Protein AF-A0A8W8HTY7-F1 (afdb_monomer_lite)

Foldseek 3Di:
DDPPVVVVVVLVCLLVQLQDLPQVSNLVSLVVVQVVLVVLLVPLVVNQVCCLVPLLVVQLSLVVLLLDPSNLVNLLSSLLSLLVSLCCLVLCVHVHDNDPPPPPPDRNLVVVLVSQLVSCCVVQVLDDSLVSNLLSLLSNLCSVPSVSSSVSSVVVSVVSPDSDDPPPPVPCSVVSSVVSVVSNVVVVVVQVVDPPSDDPVRPPPPPDD

Structure (mmCIF, N/CA/C/O backbone):
data_AF-A0A8W8HTY7-F1
#
_entry.id   AF-A0A8W8HTY7-F1
#
loop_
_atom_site.group_PDB
_atom_site.id
_atom_site.type_symbol
_atom_site.label_atom_id
_atom_site.label_alt_id
_atom_site.label_comp_id
_atom_site.label_asym_id
_atom_site.label_entity_id
_atom_site.label_seq_id
_atom_site.pdbx_PDB_ins_code
_atom_site.Cartn_x
_atom_site.Cartn_y
_atom_site.Cartn_z
_atom_site.occupancy
_atom_site.B_iso_or_equiv
_atom_site.auth_seq_id
_atom_site.auth_comp_id
_atom_site.auth_asym_id
_atom_site.auth_atom_id
_atom_site.pdbx_PDB_model_num
ATOM 1 N N . ASN A 1 1 ? 15.910 -8.491 -21.266 1.00 64.38 1 ASN A N 1
ATOM 2 C CA . ASN A 1 1 ? 16.036 -7.175 -20.606 1.00 64.38 1 ASN A CA 1
ATOM 3 C C . ASN A 1 1 ? 15.273 -6.126 -21.385 1.00 64.38 1 ASN A C 1
ATOM 5 O O . ASN A 1 1 ? 15.676 -5.792 -22.492 1.00 64.38 1 ASN A O 1
ATOM 9 N N . ILE A 1 2 ? 14.149 -5.670 -20.829 1.00 78.69 2 ILE A N 1
ATOM 10 C CA . ILE A 1 2 ? 13.386 -4.523 -21.337 1.00 78.69 2 ILE A CA 1
ATOM 11 C C . ILE A 1 2 ? 14.124 -3.250 -20.876 1.00 78.69 2 ILE A C 1
ATOM 13 O O . ILE A 1 2 ? 14.508 -3.190 -19.708 1.00 78.69 2 ILE A O 1
ATOM 17 N N . PRO A 1 3 ? 14.369 -2.253 -21.745 1.00 89.50 3 PRO A N 1
ATOM 18 C CA . PRO A 1 3 ? 14.940 -0.969 -21.336 1.00 89.50 3 PRO A CA 1
ATOM 19 C C . PRO A 1 3 ? 14.097 -0.273 -20.247 1.00 89.50 3 PRO A C 1
ATOM 21 O O . PRO A 1 3 ? 12.870 -0.340 -20.332 1.00 89.50 3 PRO A O 1
ATOM 24 N N . PRO A 1 4 ? 14.699 0.448 -19.277 1.00 88.94 4 PRO A N 1
ATOM 25 C CA . PRO A 1 4 ? 13.965 1.061 -18.160 1.00 88.94 4 PRO A CA 1
ATOM 26 C C . PRO A 1 4 ? 12.780 1.944 -18.582 1.00 88.94 4 PRO A C 1
ATOM 28 O O . PRO A 1 4 ? 11.684 1.807 -18.048 1.00 88.94 4 PRO A O 1
ATOM 31 N N . GLU A 1 5 ? 12.961 2.775 -19.611 1.00 90.25 5 GLU A N 1
ATOM 32 C CA . GLU A 1 5 ? 11.897 3.631 -20.163 1.00 90.25 5 GLU A CA 1
ATOM 33 C C . GLU A 1 5 ? 10.713 2.823 -20.718 1.00 90.25 5 GLU A C 1
ATOM 35 O O . GLU A 1 5 ? 9.551 3.183 -20.546 1.00 90.25 5 GLU A O 1
ATOM 40 N N . GLN A 1 6 ? 10.993 1.685 -21.360 1.00 91.94 6 GLN A N 1
ATOM 41 C CA . GLN A 1 6 ? 9.945 0.806 -21.881 1.00 91.94 6 GLN A CA 1
ATOM 42 C C . GLN A 1 6 ? 9.230 0.070 -20.749 1.00 91.94 6 GLN A C 1
ATOM 44 O O . GLN A 1 6 ? 8.017 -0.112 -20.812 1.00 91.94 6 GLN A O 1
ATOM 49 N N . PHE A 1 7 ? 9.955 -0.318 -19.697 1.00 93.00 7 PHE A N 1
ATOM 50 C CA . PHE A 1 7 ? 9.344 -0.917 -18.516 1.00 93.00 7 PHE A CA 1
ATOM 51 C C . PHE A 1 7 ? 8.413 0.071 -17.808 1.00 93.00 7 PHE A C 1
ATOM 53 O O . PHE A 1 7 ? 7.299 -0.300 -17.443 1.00 93.00 7 PHE A O 1
ATOM 60 N N . LYS A 1 8 ? 8.819 1.343 -17.693 1.00 93.75 8 LYS A N 1
ATOM 61 C CA . LYS A 1 8 ? 7.949 2.395 -17.164 1.00 93.75 8 LYS A CA 1
ATOM 62 C C . LYS A 1 8 ? 6.647 2.507 -17.962 1.00 93.75 8 LYS A C 1
ATOM 64 O O . LYS A 1 8 ? 5.587 2.524 -17.353 1.00 93.75 8 LYS A O 1
ATOM 69 N N . LEU A 1 9 ? 6.703 2.504 -19.296 1.00 95.44 9 LEU A N 1
ATOM 70 C CA . LEU A 1 9 ? 5.492 2.535 -20.130 1.00 95.44 9 LEU A CA 1
ATOM 71 C C . LEU A 1 9 ? 4.579 1.323 -19.895 1.00 95.44 9 LEU A C 1
ATOM 73 O O . LEU A 1 9 ? 3.358 1.470 -19.874 1.00 95.44 9 LEU A O 1
ATOM 77 N N . VAL A 1 10 ? 5.155 0.131 -19.698 1.00 96.06 10 VAL A N 1
ATOM 78 C CA . VAL A 1 10 ? 4.380 -1.063 -19.329 1.00 96.06 10 VAL A CA 1
ATOM 79 C C . VAL A 1 10 ? 3.680 -0.841 -17.990 1.00 96.06 10 VAL A C 1
ATOM 81 O O . VAL A 1 10 ? 2.468 -1.033 -17.911 1.00 96.06 10 VAL A O 1
ATOM 84 N N . LEU A 1 11 ? 4.398 -0.387 -16.961 1.00 97.00 11 LEU A N 1
ATOM 85 C CA . LEU A 1 11 ? 3.810 -0.143 -15.644 1.00 97.00 11 LEU A CA 1
ATOM 86 C C . LEU A 1 11 ? 2.730 0.951 -15.689 1.00 97.00 11 LEU A C 1
ATOM 88 O O . LEU A 1 11 ? 1.643 0.750 -15.153 1.00 97.00 11 LEU A O 1
ATOM 92 N N . ASP A 1 12 ? 2.980 2.053 -16.398 1.00 97.69 12 ASP A N 1
ATOM 93 C CA . ASP A 1 12 ? 2.016 3.139 -16.596 1.00 97.69 12 ASP A CA 1
ATOM 94 C C . ASP A 1 12 ? 0.736 2.622 -17.289 1.00 97.69 12 ASP A C 1
ATOM 96 O O . ASP A 1 12 ? -0.374 3.019 -16.928 1.00 97.69 12 ASP A O 1
ATOM 100 N N . SER A 1 13 ? 0.855 1.680 -18.237 1.00 98.06 13 SER A N 1
ATOM 101 C CA . SER A 1 13 ? -0.308 1.046 -18.878 1.00 98.06 13 SER A CA 1
ATOM 102 C C . SER A 1 13 ? -1.113 0.157 -17.921 1.00 98.06 13 SER A C 1
ATOM 104 O O . SER A 1 13 ? -2.343 0.149 -17.981 1.00 98.06 13 SER A O 1
ATOM 106 N N . VAL A 1 14 ? -0.441 -0.540 -16.998 1.00 98.31 14 VAL A N 1
ATOM 107 C CA . VAL A 1 14 ? -1.085 -1.350 -15.950 1.00 98.31 14 VAL A CA 1
ATOM 108 C C . VAL A 1 14 ? -1.823 -0.447 -14.963 1.00 98.31 14 VAL A C 1
ATOM 110 O O . VAL A 1 14 ? -2.980 -0.714 -14.640 1.00 98.31 14 VAL A O 1
ATOM 113 N N . ILE A 1 15 ? -1.196 0.662 -14.557 1.00 98.19 15 ILE A N 1
ATOM 114 C CA . ILE A 1 15 ? -1.806 1.694 -13.708 1.00 98.19 15 ILE A CA 1
ATOM 115 C C . ILE A 1 15 ? -3.047 2.287 -14.361 1.00 98.19 15 ILE A C 1
ATOM 117 O O . ILE A 1 15 ? -4.090 2.429 -13.721 1.00 98.19 15 ILE A O 1
ATOM 121 N N . TRP A 1 16 ? -2.956 2.617 -15.646 1.00 97.88 16 TRP A N 1
ATOM 122 C CA . TRP A 1 16 ? -4.102 3.100 -16.398 1.00 97.88 16 TRP A CA 1
ATOM 123 C C . TRP A 1 16 ? -5.233 2.063 -16.436 1.00 97.88 16 TRP A C 1
ATOM 125 O O . TRP A 1 16 ? -6.391 2.415 -16.208 1.00 97.88 16 TRP A O 1
ATOM 135 N N . ALA A 1 17 ? -4.903 0.787 -16.664 1.00 98.06 17 ALA A N 1
ATOM 136 C CA . ALA A 1 17 ? -5.885 -0.288 -16.732 1.00 98.06 17 ALA A CA 1
ATOM 137 C C . ALA A 1 17 ? -6.634 -0.467 -15.406 1.00 98.06 17 ALA A C 1
ATOM 139 O O . ALA A 1 17 ? -7.862 -0.447 -15.413 1.00 98.06 17 ALA A O 1
ATOM 140 N N . PHE A 1 18 ? -5.942 -0.562 -14.264 1.00 97.38 18 PHE A N 1
ATOM 141 C CA . PHE A 1 18 ? -6.626 -0.755 -12.979 1.00 97.38 18 PHE A CA 1
ATOM 142 C C . PHE A 1 18 ? -7.421 0.469 -12.496 1.00 97.38 18 PHE A C 1
ATOM 144 O O . PHE A 1 18 ? -8.288 0.341 -11.636 1.00 97.38 18 PHE A O 1
ATOM 151 N N . LYS A 1 19 ? -7.153 1.657 -13.054 1.00 96.69 19 LYS A N 1
ATOM 152 C CA . LYS A 1 19 ? -7.936 2.883 -12.819 1.00 96.69 19 LYS A CA 1
ATOM 153 C C . LYS A 1 19 ? -9.155 3.005 -13.730 1.00 96.69 19 LYS A C 1
ATOM 155 O O . LYS A 1 19 ? -9.946 3.935 -13.583 1.00 96.69 19 LYS A O 1
ATOM 160 N N . HIS A 1 20 ? -9.315 2.095 -14.683 1.00 96.31 20 HIS A N 1
ATOM 161 C CA . HIS A 1 20 ? -10.371 2.167 -15.675 1.00 96.31 20 HIS A CA 1
ATOM 162 C C . HIS A 1 20 ? -11.769 2.030 -15.037 1.00 96.31 20 HIS A C 1
ATOM 164 O O . HIS A 1 20 ? -11.951 1.355 -14.029 1.00 96.31 20 HIS A O 1
ATOM 170 N N . THR A 1 21 ? -12.784 2.665 -15.629 1.00 91.25 21 THR A N 1
ATOM 171 C CA . THR A 1 21 ? -14.179 2.610 -15.141 1.00 91.25 21 THR A CA 1
ATOM 172 C C . THR A 1 21 ? -14.890 1.310 -15.525 1.00 91.25 21 THR A C 1
ATOM 174 O O . THR A 1 21 ? -15.733 0.800 -14.792 1.00 91.25 21 THR A O 1
ATOM 177 N N . MET A 1 22 ? -14.550 0.743 -16.687 1.00 93.19 22 MET A N 1
ATOM 178 C CA . MET A 1 22 ? -14.942 -0.620 -17.061 1.00 93.19 22 MET A CA 1
ATOM 179 C C . MET A 1 22 ? -14.287 -1.653 -16.138 1.00 93.19 22 MET A C 1
ATOM 181 O O . MET A 1 22 ? -13.074 -1.861 -16.182 1.00 93.19 22 MET A O 1
ATOM 185 N N . ARG A 1 23 ? -15.124 -2.342 -15.360 1.00 92.50 23 ARG A N 1
ATOM 186 C CA . ARG A 1 23 ? -14.716 -3.324 -14.351 1.00 92.50 23 ARG A CA 1
ATOM 187 C C . ARG A 1 23 ? -13.768 -4.403 -14.874 1.00 92.50 23 ARG A C 1
ATOM 189 O O . ARG A 1 23 ? -12.759 -4.672 -14.249 1.00 92.50 23 ARG A O 1
ATOM 196 N N . ASN A 1 24 ? -14.070 -5.009 -16.017 1.00 94.31 24 ASN A N 1
ATOM 197 C CA . ASN A 1 24 ? -13.241 -6.074 -16.590 1.00 94.31 24 ASN A CA 1
ATOM 198 C C . ASN A 1 24 ? -11.813 -5.606 -16.916 1.00 94.31 24 ASN A C 1
ATOM 200 O O . ASN A 1 24 ? -10.866 -6.365 -16.729 1.00 94.31 24 ASN A O 1
ATOM 204 N N . VAL A 1 25 ? -11.657 -4.365 -17.388 1.00 96.88 25 VAL A N 1
ATOM 205 C CA . VAL A 1 25 ? -10.340 -3.766 -17.645 1.00 96.88 25 VAL A CA 1
ATOM 206 C C . VAL A 1 25 ? -9.617 -3.503 -16.328 1.00 96.88 25 VAL A C 1
ATOM 208 O O . VAL A 1 25 ? -8.441 -3.840 -16.213 1.00 96.88 25 VAL A O 1
ATOM 211 N N . ALA A 1 26 ? -10.333 -2.976 -15.331 1.00 96.81 26 ALA A N 1
ATOM 212 C CA . ALA A 1 26 ? -9.774 -2.726 -14.010 1.00 96.81 26 ALA A CA 1
ATOM 213 C C . ALA A 1 26 ? -9.294 -4.006 -13.313 1.00 96.81 26 ALA A C 1
ATOM 215 O O . ALA A 1 26 ? -8.142 -4.071 -12.889 1.00 96.81 26 ALA A O 1
ATOM 216 N N . ASP A 1 27 ? -10.143 -5.035 -13.272 1.00 95.38 27 ASP A N 1
ATOM 217 C CA . ASP A 1 27 ? -9.838 -6.337 -12.671 1.00 95.38 27 ASP A CA 1
ATOM 218 C C . ASP A 1 27 ? -8.615 -6.970 -13.362 1.00 95.38 27 ASP A C 1
ATOM 220 O O . ASP A 1 27 ? -7.657 -7.359 -12.698 1.00 95.38 27 ASP A O 1
ATOM 224 N N . THR A 1 28 ? -8.571 -6.942 -14.701 1.00 97.62 28 THR A N 1
ATOM 225 C CA . THR A 1 28 ? -7.409 -7.430 -15.469 1.00 97.62 28 THR A CA 1
ATOM 226 C C . THR A 1 28 ? -6.134 -6.647 -15.135 1.00 97.62 28 THR A C 1
ATOM 228 O O . THR A 1 28 ? -5.063 -7.234 -15.004 1.00 97.62 28 THR A O 1
ATOM 231 N N . GLY A 1 29 ? -6.221 -5.320 -14.984 1.00 98.19 29 GLY A N 1
ATOM 232 C CA . GLY A 1 29 ? -5.081 -4.488 -14.592 1.00 98.19 29 GLY A CA 1
ATOM 233 C C . GLY A 1 29 ? -4.536 -4.846 -13.206 1.00 98.19 29 GLY A C 1
ATOM 234 O O . GLY A 1 29 ? -3.320 -4.903 -13.023 1.00 98.19 29 GLY A O 1
ATOM 235 N N . LEU A 1 30 ? -5.420 -5.133 -12.246 1.00 98.12 30 LEU A N 1
ATOM 236 C CA . LEU A 1 30 ? -5.044 -5.552 -10.891 1.00 98.12 30 LEU A CA 1
ATOM 237 C C . LEU A 1 30 ? -4.408 -6.947 -10.893 1.00 98.12 30 LEU A C 1
ATOM 239 O O . LEU A 1 30 ? -3.367 -7.134 -10.266 1.00 98.12 30 LEU A O 1
ATOM 243 N N . ASP A 1 31 ? -4.954 -7.893 -11.658 1.00 98.12 31 ASP A N 1
ATOM 244 C CA . ASP A 1 31 ? -4.380 -9.237 -11.804 1.00 98.12 31 ASP A CA 1
ATOM 245 C C . ASP A 1 31 ? -2.978 -9.197 -12.435 1.00 98.12 31 ASP A C 1
ATOM 247 O O . ASP A 1 31 ? -2.056 -9.888 -11.983 1.00 98.12 31 ASP A O 1
ATOM 251 N N . ILE A 1 32 ? -2.783 -8.348 -13.453 1.00 98.44 32 ILE A N 1
ATOM 252 C CA . ILE A 1 32 ? -1.468 -8.128 -14.069 1.00 98.44 32 ILE A CA 1
ATOM 253 C C . ILE A 1 32 ? -0.500 -7.516 -13.055 1.00 98.44 32 ILE A C 1
ATOM 255 O O . ILE A 1 32 ? 0.635 -7.983 -12.956 1.00 98.44 32 ILE A O 1
ATOM 259 N N . LEU A 1 33 ? -0.927 -6.504 -12.289 1.00 98.56 33 LEU A N 1
ATOM 260 C CA . LEU A 1 33 ? -0.090 -5.898 -11.252 1.00 98.56 33 LEU A CA 1
ATOM 261 C C . LEU A 1 33 ? 0.329 -6.935 -10.206 1.00 98.56 33 LEU A C 1
ATOM 263 O O . LEU A 1 33 ? 1.507 -7.018 -9.865 1.00 98.56 33 LEU A O 1
ATOM 267 N N . TYR A 1 34 ? -0.612 -7.743 -9.718 1.00 98.50 34 TYR A N 1
ATOM 268 C CA . TYR A 1 34 ? -0.325 -8.762 -8.715 1.00 98.50 34 TYR A CA 1
ATOM 269 C C . TYR A 1 34 ? 0.685 -9.792 -9.234 1.00 98.50 34 TYR A C 1
ATOM 271 O O . TYR A 1 34 ? 1.703 -10.054 -8.591 1.00 98.50 34 TYR A O 1
ATOM 279 N N . THR A 1 35 ? 0.464 -10.286 -10.454 1.00 98.25 35 THR A N 1
ATOM 280 C CA . THR A 1 35 ? 1.373 -11.222 -11.128 1.00 98.25 35 THR A CA 1
ATOM 281 C C . THR A 1 35 ? 2.759 -10.605 -11.341 1.00 98.25 35 THR A C 1
ATOM 283 O O . THR A 1 35 ? 3.777 -11.266 -11.138 1.00 98.25 35 THR A O 1
ATOM 286 N N . LEU A 1 36 ? 2.828 -9.325 -11.726 1.00 97.44 36 LEU A N 1
ATOM 287 C CA . LEU A 1 36 ? 4.085 -8.593 -11.879 1.00 97.44 36 LEU A CA 1
ATOM 288 C C . LEU A 1 36 ? 4.855 -8.540 -10.556 1.00 97.44 36 LEU A C 1
ATOM 290 O O . LEU A 1 36 ? 6.040 -8.865 -10.542 1.00 97.44 36 LEU A O 1
ATOM 294 N N . LEU A 1 37 ? 4.195 -8.177 -9.453 1.00 97.75 37 LEU A N 1
ATOM 295 C CA . LEU A 1 37 ? 4.825 -8.090 -8.134 1.00 97.75 37 LEU A CA 1
ATOM 296 C C . LEU A 1 37 ? 5.377 -9.449 -7.675 1.00 97.75 37 LEU A C 1
ATOM 298 O O . LEU A 1 37 ? 6.518 -9.516 -7.215 1.00 97.75 37 LEU A O 1
ATOM 302 N N . GLN A 1 38 ? 4.616 -10.531 -7.864 1.00 97.00 38 GLN A N 1
ATOM 303 C CA . GLN A 1 38 ? 5.065 -11.895 -7.558 1.00 97.00 38 GLN A CA 1
ATOM 304 C C . GLN A 1 38 ? 6.268 -12.311 -8.412 1.00 97.00 38 GLN A C 1
ATOM 306 O O . GLN A 1 38 ? 7.242 -12.867 -7.905 1.00 97.00 38 GLN A O 1
ATOM 311 N N . ASN A 1 39 ? 6.234 -12.008 -9.711 1.00 95.88 39 ASN A N 1
ATOM 312 C CA . ASN A 1 39 ? 7.336 -12.315 -10.615 1.00 95.88 39 ASN A CA 1
ATOM 313 C C . ASN A 1 39 ? 8.601 -11.540 -10.246 1.00 95.88 39 ASN A C 1
ATOM 315 O O . ASN A 1 39 ? 9.682 -12.123 -10.249 1.00 95.88 39 ASN A O 1
ATOM 319 N N . VAL A 1 40 ? 8.480 -10.259 -9.893 1.00 95.19 40 VAL A N 1
ATOM 320 C CA . VAL A 1 40 ? 9.613 -9.447 -9.435 1.00 95.19 40 VAL A CA 1
ATOM 321 C C . VAL A 1 40 ? 10.214 -10.025 -8.155 1.00 95.19 40 VAL A C 1
ATOM 323 O O . VAL A 1 40 ? 11.431 -10.162 -8.081 1.00 95.19 40 VAL A O 1
ATOM 326 N N . ALA A 1 41 ? 9.389 -10.426 -7.184 1.00 93.75 41 ALA A N 1
ATOM 327 C CA . ALA A 1 41 ? 9.870 -11.008 -5.930 1.00 93.75 41 ALA A CA 1
ATOM 328 C C . ALA A 1 41 ? 10.689 -12.299 -6.129 1.00 93.75 41 ALA A C 1
ATOM 330 O O . ALA A 1 41 ? 11.580 -12.584 -5.335 1.00 93.75 41 ALA A O 1
ATOM 331 N N . ASN A 1 42 ? 10.436 -13.049 -7.209 1.00 92.25 42 ASN A N 1
ATOM 332 C CA . ASN A 1 42 ? 11.205 -14.244 -7.575 1.00 92.25 42 ASN A CA 1
ATOM 333 C C . ASN A 1 42 ? 12.553 -13.941 -8.267 1.00 92.25 42 ASN A C 1
ATOM 335 O O . ASN A 1 42 ? 13.303 -14.870 -8.561 1.00 92.25 42 ASN A O 1
ATOM 339 N N . HIS A 1 43 ? 12.872 -12.673 -8.549 1.00 92.25 43 HIS A N 1
ATOM 340 C CA . HIS A 1 43 ? 14.103 -12.251 -9.227 1.00 92.25 43 HIS A CA 1
ATOM 341 C C . HIS A 1 43 ? 14.887 -11.251 -8.364 1.00 92.25 43 HIS A C 1
ATOM 343 O O . HIS A 1 43 ? 14.888 -10.049 -8.636 1.00 92.25 43 HIS A O 1
ATOM 349 N N . GLU A 1 44 ? 15.577 -11.749 -7.333 1.00 85.56 44 GLU A N 1
ATOM 350 C CA . GLU A 1 44 ? 16.225 -10.938 -6.285 1.00 85.56 44 GLU A CA 1
ATOM 351 C C . GLU A 1 44 ? 17.133 -9.814 -6.818 1.00 85.56 44 GLU A C 1
ATOM 353 O O . GLU A 1 44 ? 17.079 -8.693 -6.307 1.00 85.56 44 GLU A O 1
ATOM 358 N N . GLU A 1 45 ? 17.913 -10.077 -7.876 1.00 82.44 45 GLU A N 1
ATOM 359 C CA . GLU A 1 45 ? 18.832 -9.092 -8.472 1.00 82.44 45 GLU A CA 1
ATOM 360 C C . GLU A 1 45 ? 18.103 -7.863 -9.040 1.00 82.44 45 GLU A C 1
ATOM 362 O O . GLU A 1 45 ? 18.567 -6.732 -8.892 1.00 82.44 45 GLU A O 1
ATOM 367 N N . ALA A 1 46 ? 16.948 -8.068 -9.679 1.00 88.88 46 ALA A N 1
ATOM 368 C CA . ALA A 1 46 ? 16.161 -6.988 -10.269 1.00 88.88 46 ALA A CA 1
ATOM 369 C C . ALA A 1 46 ? 15.161 -6.387 -9.270 1.00 88.88 46 ALA A C 1
ATOM 371 O O . ALA A 1 46 ? 14.829 -5.201 -9.375 1.00 88.88 46 ALA A O 1
ATOM 372 N N . ALA A 1 47 ? 14.713 -7.180 -8.290 1.00 94.69 47 ALA A N 1
ATOM 373 C CA . ALA A 1 47 ? 13.676 -6.818 -7.332 1.00 94.69 47 ALA A CA 1
ATOM 374 C C . ALA A 1 47 ? 13.989 -5.528 -6.582 1.00 94.69 47 ALA A C 1
ATOM 376 O O . ALA A 1 47 ? 13.151 -4.632 -6.521 1.00 94.69 47 ALA A O 1
ATOM 377 N N . GLN A 1 48 ? 15.218 -5.382 -6.084 1.00 94.69 48 GLN A N 1
ATOM 378 C CA . GLN A 1 48 ? 15.591 -4.200 -5.308 1.00 94.69 48 GLN A CA 1
ATOM 379 C C . GLN A 1 48 ? 15.528 -2.922 -6.157 1.00 94.69 48 GLN A C 1
ATOM 381 O O . GLN A 1 48 ? 14.921 -1.937 -5.747 1.00 94.69 48 GLN A O 1
ATOM 386 N N . SER A 1 49 ? 16.058 -2.950 -7.384 1.00 93.44 49 SER A N 1
ATOM 387 C CA . SER A 1 49 ? 15.971 -1.796 -8.294 1.00 93.44 49 SER A CA 1
ATOM 388 C C . SER A 1 49 ? 14.523 -1.438 -8.653 1.00 93.44 49 SER A C 1
ATOM 390 O O . SER A 1 49 ? 14.173 -0.258 -8.738 1.00 93.44 49 SER A O 1
ATOM 392 N N . PHE A 1 50 ? 13.655 -2.446 -8.791 1.00 96.06 50 PHE A N 1
ATOM 393 C CA . PHE A 1 50 ? 12.226 -2.246 -9.002 1.00 96.06 50 PHE A CA 1
ATOM 394 C C . PHE A 1 50 ? 11.564 -1.603 -7.779 1.00 96.06 50 PHE A C 1
ATOM 396 O O . PHE A 1 50 ? 10.855 -0.611 -7.934 1.00 96.06 50 PHE A O 1
ATOM 403 N N . TYR A 1 51 ? 11.813 -2.112 -6.568 1.00 96.38 51 TYR A N 1
ATOM 404 C CA . TYR A 1 51 ? 11.209 -1.571 -5.349 1.00 96.38 51 TYR A CA 1
ATOM 405 C C . TYR A 1 51 ? 11.629 -0.125 -5.099 1.00 96.38 51 TYR A C 1
ATOM 407 O O . TYR A 1 51 ? 10.771 0.719 -4.856 1.00 96.38 51 TYR A O 1
ATOM 415 N N . GLN A 1 52 ? 12.920 0.183 -5.247 1.00 93.88 52 GLN A N 1
ATOM 416 C CA . GLN A 1 52 ? 13.428 1.547 -5.098 1.00 93.88 52 GLN A CA 1
ATOM 417 C C . GLN A 1 52 ? 12.741 2.534 -6.051 1.00 93.88 52 GLN A C 1
ATOM 419 O O . GLN A 1 52 ? 12.490 3.678 -5.682 1.00 93.88 52 GLN A O 1
ATOM 424 N N . THR A 1 53 ? 12.447 2.092 -7.276 1.00 94.62 53 THR A N 1
ATOM 425 C CA . THR A 1 53 ? 11.913 2.961 -8.331 1.00 94.62 53 THR A CA 1
ATOM 426 C C . THR A 1 53 ? 10.391 3.082 -8.280 1.00 94.62 53 THR A C 1
ATOM 428 O O . THR A 1 53 ? 9.858 4.166 -8.503 1.00 94.62 53 THR A O 1
ATOM 431 N N . TYR A 1 54 ? 9.684 1.981 -8.009 1.00 97.12 54 TYR A N 1
ATOM 432 C CA . TYR A 1 54 ? 8.248 1.871 -8.280 1.00 97.12 54 TYR A CA 1
ATOM 433 C C . TYR A 1 54 ? 7.390 1.527 -7.060 1.00 97.12 54 TYR A C 1
ATOM 435 O O . TYR A 1 54 ? 6.176 1.680 -7.142 1.00 97.12 54 TYR A O 1
ATOM 443 N N . PHE A 1 55 ? 7.952 1.077 -5.930 1.00 97.69 55 PHE A N 1
ATOM 444 C CA . PHE A 1 55 ? 7.135 0.587 -4.807 1.00 97.69 55 PHE A CA 1
ATOM 445 C C . PHE A 1 55 ? 6.180 1.658 -4.267 1.00 97.69 55 PHE A C 1
ATOM 447 O O . PHE A 1 55 ? 4.975 1.430 -4.187 1.00 97.69 55 PHE A O 1
ATOM 454 N N . THR A 1 56 ? 6.710 2.839 -3.941 1.00 96.69 56 THR A N 1
ATOM 455 C CA . THR A 1 56 ? 5.928 3.959 -3.394 1.00 96.69 56 THR A CA 1
ATOM 456 C C . THR A 1 56 ? 4.900 4.489 -4.401 1.00 96.69 56 THR A C 1
ATOM 458 O O . THR A 1 56 ? 3.777 4.814 -4.021 1.00 96.69 56 THR A O 1
ATOM 461 N N . ASP A 1 57 ? 5.254 4.518 -5.688 1.00 96.94 57 ASP A N 1
ATOM 462 C CA . ASP A 1 57 ? 4.377 4.965 -6.779 1.00 96.94 57 ASP A CA 1
ATOM 463 C C . ASP A 1 57 ? 3.198 4.000 -6.996 1.00 96.94 57 ASP A C 1
ATOM 465 O O . ASP A 1 57 ? 2.031 4.403 -7.007 1.00 96.94 57 ASP A O 1
ATOM 469 N N . ILE A 1 58 ? 3.485 2.693 -7.047 1.00 98.31 58 ILE A N 1
ATOM 470 C CA . ILE A 1 58 ? 2.465 1.639 -7.103 1.00 98.31 58 ILE A CA 1
ATOM 471 C C . ILE A 1 58 ? 1.560 1.722 -5.874 1.00 98.31 58 ILE A C 1
ATOM 473 O O . ILE A 1 58 ? 0.339 1.710 -6.024 1.00 98.31 58 ILE A O 1
ATOM 477 N N . LEU A 1 59 ? 2.134 1.853 -4.673 1.00 97.94 59 LEU A N 1
ATOM 478 C CA . LEU A 1 59 ? 1.377 1.938 -3.425 1.00 97.94 59 LEU A CA 1
ATOM 479 C C . LEU A 1 59 ? 0.384 3.106 -3.466 1.00 97.94 59 LEU A C 1
ATOM 481 O O . LEU A 1 59 ? -0.804 2.918 -3.208 1.00 97.94 59 LEU A O 1
ATOM 485 N N . GLN A 1 60 ? 0.845 4.296 -3.861 1.00 97.06 60 GLN A N 1
ATOM 486 C CA . GLN A 1 60 ? -0.000 5.479 -4.011 1.00 97.06 60 GLN A CA 1
ATOM 487 C C . GLN A 1 60 ? -1.130 5.255 -5.025 1.00 97.06 60 GLN A C 1
ATOM 489 O O . GLN A 1 60 ? -2.275 5.647 -4.784 1.00 97.06 60 GLN A O 1
ATOM 494 N N . HIS A 1 61 ? -0.836 4.630 -6.165 1.00 98.00 61 HIS A N 1
ATOM 495 C CA . HIS A 1 61 ? -1.842 4.369 -7.187 1.00 98.00 61 HIS A CA 1
ATOM 496 C C . HIS A 1 61 ? -2.876 3.324 -6.770 1.00 98.00 61 HIS A C 1
ATOM 498 O O . HIS A 1 61 ? -4.064 3.549 -7.010 1.00 98.00 61 HIS A O 1
ATOM 504 N N . VAL A 1 62 ? -2.470 2.247 -6.100 1.00 97.75 62 VAL A N 1
ATOM 505 C CA . VAL A 1 62 ? -3.405 1.263 -5.539 1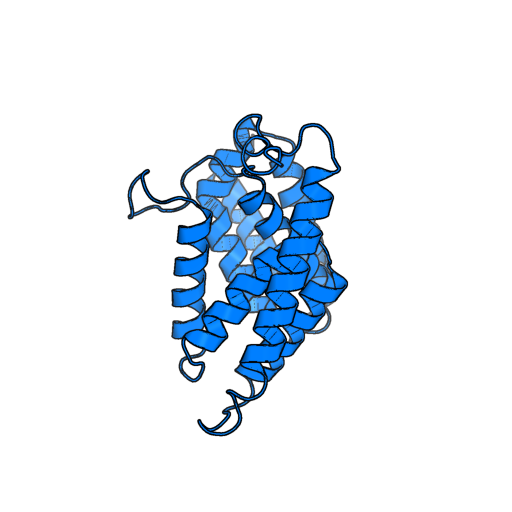.00 97.75 62 VAL A CA 1
ATOM 506 C C . VAL A 1 62 ? -4.292 1.927 -4.483 1.00 97.75 62 VAL A C 1
ATOM 508 O O . VAL A 1 62 ? -5.511 1.775 -4.540 1.00 97.75 62 VAL A O 1
ATOM 511 N N . PHE A 1 63 ? -3.728 2.757 -3.597 1.00 95.75 63 PHE A N 1
ATOM 512 C CA . PHE A 1 63 ? -4.514 3.521 -2.623 1.00 95.75 63 PHE A CA 1
ATOM 513 C C . PHE A 1 63 ? -5.528 4.460 -3.273 1.00 95.75 63 PHE A C 1
ATOM 515 O O . PHE A 1 63 ? -6.664 4.522 -2.813 1.00 95.75 63 PHE A O 1
ATOM 522 N N . SER A 1 64 ? -5.154 5.146 -4.358 1.00 94.81 64 SER A N 1
ATOM 523 C CA . SER A 1 64 ? -6.078 6.038 -5.073 1.00 94.81 64 SER A CA 1
ATOM 524 C C . SER A 1 64 ? -7.297 5.318 -5.656 1.00 94.81 64 SER A C 1
ATOM 526 O O . SER A 1 64 ? -8.338 5.938 -5.823 1.00 94.81 64 SER A O 1
ATOM 528 N N . VAL A 1 65 ? -7.173 4.021 -5.955 1.00 95.56 65 VAL A N 1
ATOM 529 C CA . VAL A 1 65 ? -8.273 3.186 -6.460 1.00 95.56 65 VAL A CA 1
ATOM 530 C C . VAL A 1 65 ? -9.083 2.608 -5.307 1.00 95.56 65 VAL A C 1
ATOM 532 O O . VAL A 1 65 ? -10.306 2.606 -5.369 1.00 95.56 65 VAL A O 1
ATOM 535 N N . VAL A 1 66 ? -8.420 2.157 -4.238 1.00 94.94 66 VAL A N 1
ATOM 536 C CA . VAL A 1 66 ? -9.093 1.653 -3.030 1.00 94.94 66 VAL A CA 1
ATOM 537 C C . VAL A 1 66 ? -10.036 2.703 -2.458 1.00 94.94 66 VAL A C 1
ATOM 539 O O . VAL A 1 66 ? -11.163 2.375 -2.100 1.00 94.94 66 VAL A O 1
ATOM 542 N N . THR A 1 67 ? -9.600 3.964 -2.401 1.00 92.88 67 THR A N 1
ATOM 543 C CA . THR A 1 67 ? -10.403 5.064 -1.856 1.00 92.88 67 THR A CA 1
ATOM 544 C C . THR A 1 67 ? -11.436 5.640 -2.827 1.00 92.88 67 THR A C 1
ATOM 546 O O . THR A 1 67 ? -12.258 6.462 -2.414 1.00 92.88 67 THR A O 1
ATOM 549 N N . ASP A 1 68 ? -11.476 5.181 -4.083 1.00 91.31 68 ASP A N 1
ATOM 550 C CA . ASP A 1 68 ? -12.495 5.574 -5.057 1.00 91.31 68 ASP A CA 1
ATOM 551 C C . ASP A 1 68 ? -13.759 4.712 -4.908 1.00 91.31 68 ASP A C 1
ATOM 553 O O . ASP A 1 68 ? -13.762 3.483 -5.021 1.00 91.31 68 ASP A O 1
ATOM 557 N N . SER A 1 69 ? -14.896 5.379 -4.702 1.00 86.62 69 SER A N 1
ATOM 558 C CA . SER A 1 69 ? -16.212 4.736 -4.634 1.00 86.62 69 SER A CA 1
ATOM 559 C C . SER A 1 69 ? -16.586 3.921 -5.882 1.00 86.62 69 SER A C 1
ATOM 561 O O . SER A 1 69 ? -17.376 2.977 -5.782 1.00 86.62 69 SER A O 1
ATOM 563 N N . SER A 1 70 ? -15.995 4.249 -7.030 1.00 88.19 70 SER A N 1
ATOM 564 C CA . SER A 1 70 ? -16.252 3.630 -8.331 1.00 88.19 70 SER A CA 1
ATOM 565 C C . SER A 1 70 ? -15.612 2.246 -8.476 1.00 88.19 70 SER A C 1
ATOM 567 O O . SER A 1 70 ? -16.039 1.465 -9.325 1.00 88.19 70 SER A O 1
ATOM 569 N N . HIS A 1 71 ? -14.632 1.903 -7.630 1.00 90.19 71 HIS A N 1
ATOM 570 C CA . HIS A 1 71 ? -13.841 0.667 -7.739 1.00 90.19 71 HIS A CA 1
ATOM 571 C C . HIS A 1 71 ? -14.090 -0.334 -6.604 1.00 90.19 71 HIS A C 1
ATOM 573 O O . HIS A 1 71 ? -13.372 -1.325 -6.474 1.00 90.19 71 HIS A O 1
ATOM 579 N N . THR A 1 72 ? -15.151 -0.138 -5.816 1.00 86.50 72 THR A N 1
ATOM 580 C CA . THR A 1 72 ? -15.503 -0.993 -4.661 1.00 86.50 72 THR A CA 1
ATOM 581 C C . THR A 1 72 ? -15.710 -2.473 -5.011 1.00 86.50 72 THR A C 1
ATOM 583 O O . THR A 1 72 ? -15.480 -3.347 -4.175 1.00 86.50 72 THR A O 1
ATOM 586 N N . ALA A 1 73 ? -16.091 -2.787 -6.255 1.00 86.69 73 ALA A N 1
ATOM 587 C CA . ALA A 1 73 ? -16.257 -4.164 -6.727 1.00 86.69 73 ALA A CA 1
ATOM 588 C C . ALA A 1 73 ? -14.938 -4.966 -6.777 1.00 86.69 73 ALA A C 1
ATOM 590 O O . ALA A 1 73 ? -14.983 -6.196 -6.725 1.00 86.69 73 ALA A O 1
ATOM 591 N N . GLY A 1 74 ? -13.790 -4.282 -6.858 1.00 91.94 74 GLY A N 1
ATOM 592 C CA . GLY A 1 74 ? -12.448 -4.872 -6.904 1.00 91.94 74 GLY A CA 1
ATOM 593 C C . GLY A 1 74 ? -11.761 -4.978 -5.539 1.00 91.94 74 GLY A C 1
ATOM 594 O O . GLY A 1 74 ? -10.586 -5.336 -5.475 1.00 91.94 74 GLY A O 1
ATOM 595 N N . LEU A 1 75 ? -12.458 -4.682 -4.434 1.00 94.94 75 LEU A N 1
ATOM 596 C CA . LEU A 1 75 ? -11.819 -4.528 -3.123 1.00 94.94 75 LEU A CA 1
ATOM 597 C C . LEU A 1 75 ? -11.055 -5.778 -2.657 1.00 94.94 75 LEU A C 1
ATOM 599 O O . LEU A 1 75 ? -10.029 -5.658 -2.000 1.00 94.94 75 LEU A O 1
ATOM 603 N N . THR A 1 76 ? -11.510 -6.981 -3.019 1.00 96.75 76 THR A N 1
ATOM 604 C CA . THR A 1 76 ? -10.816 -8.229 -2.657 1.00 96.75 76 THR A CA 1
ATOM 605 C C . THR A 1 76 ? -9.410 -8.307 -3.261 1.00 96.75 76 THR A C 1
ATOM 607 O O . THR A 1 76 ? -8.458 -8.614 -2.544 1.00 96.75 76 THR A O 1
ATOM 610 N N . ILE A 1 77 ? -9.252 -8.020 -4.558 1.00 97.50 77 ILE A N 1
ATOM 611 C CA . ILE A 1 77 ? -7.933 -8.075 -5.208 1.00 97.50 77 ILE A CA 1
ATOM 612 C C . ILE A 1 77 ? -7.067 -6.880 -4.786 1.00 97.50 77 ILE A C 1
ATOM 614 O O . ILE A 1 77 ? -5.875 -7.042 -4.554 1.00 97.50 77 ILE A O 1
ATOM 618 N N . GLN A 1 78 ? -7.667 -5.707 -4.565 1.00 97.62 78 GLN A N 1
ATOM 619 C CA . GLN A 1 78 ? -6.955 -4.546 -4.024 1.00 97.62 78 GLN A CA 1
ATOM 620 C C . GLN A 1 78 ? -6.383 -4.829 -2.625 1.00 97.62 78 GLN A C 1
ATOM 622 O O . GLN A 1 78 ? -5.207 -4.565 -2.383 1.00 97.62 78 GLN A O 1
ATOM 627 N N . ALA A 1 79 ? -7.184 -5.422 -1.730 1.00 98.12 79 ALA A N 1
ATOM 628 C CA . ALA A 1 79 ? -6.741 -5.862 -0.406 1.00 98.12 79 ALA A CA 1
ATOM 629 C C . ALA A 1 79 ? -5.612 -6.894 -0.512 1.00 98.12 79 ALA A C 1
ATOM 631 O O . ALA A 1 79 ? -4.616 -6.783 0.190 1.00 98.12 79 ALA A O 1
ATOM 632 N N . THR A 1 80 ? -5.733 -7.848 -1.440 1.00 98.44 80 THR A N 1
ATOM 633 C CA . THR A 1 80 ? -4.705 -8.872 -1.688 1.00 98.44 80 THR A CA 1
ATOM 634 C C . THR A 1 80 ? -3.372 -8.258 -2.123 1.00 98.44 80 THR A C 1
ATOM 636 O O . THR A 1 80 ? -2.324 -8.639 -1.608 1.00 98.44 80 THR A O 1
ATOM 639 N N . ILE A 1 81 ? -3.395 -7.286 -3.040 1.00 98.62 81 ILE A N 1
ATOM 640 C CA . ILE A 1 81 ? -2.187 -6.594 -3.514 1.00 98.62 81 ILE A CA 1
ATOM 641 C C . ILE A 1 81 ? -1.565 -5.772 -2.382 1.00 98.62 81 ILE A C 1
ATOM 643 O O . ILE A 1 81 ? -0.360 -5.879 -2.161 1.00 98.62 81 ILE A O 1
ATOM 647 N N . LEU A 1 82 ? -2.358 -4.988 -1.645 1.00 98.50 82 LEU A N 1
ATOM 648 C CA . LEU A 1 82 ? -1.843 -4.194 -0.527 1.00 98.50 82 LEU A CA 1
ATOM 649 C C . LEU A 1 82 ? -1.241 -5.083 0.563 1.00 98.50 82 LEU A C 1
ATOM 651 O O . LEU A 1 82 ? -0.091 -4.869 0.935 1.00 98.50 82 LEU A O 1
ATOM 655 N N . ALA A 1 83 ? -1.967 -6.107 1.015 1.00 98.38 83 ALA A N 1
ATOM 656 C CA . ALA A 1 83 ? -1.482 -7.079 1.992 1.00 98.38 83 ALA A CA 1
ATOM 657 C C . ALA A 1 83 ? -0.158 -7.716 1.539 1.00 98.38 83 ALA A C 1
ATOM 659 O O . ALA A 1 83 ? 0.814 -7.751 2.291 1.00 98.38 83 ALA A O 1
ATOM 660 N N . TYR A 1 84 ? -0.059 -8.107 0.263 1.00 98.44 84 TYR A N 1
ATOM 661 C CA . TYR A 1 84 ? 1.189 -8.615 -0.300 1.00 98.44 84 TYR A CA 1
ATOM 662 C C . TYR A 1 84 ? 2.331 -7.587 -0.228 1.00 98.44 84 TYR A C 1
ATOM 664 O O . TYR A 1 84 ? 3.423 -7.920 0.233 1.00 98.44 84 TYR A O 1
ATOM 672 N N . MET A 1 85 ? 2.092 -6.333 -0.622 1.00 98.44 85 MET A N 1
ATOM 673 C CA . MET A 1 85 ? 3.101 -5.268 -0.563 1.00 98.44 85 MET A CA 1
ATOM 674 C C . MET A 1 85 ? 3.581 -4.981 0.867 1.00 98.44 85 MET A C 1
ATOM 676 O O . MET A 1 85 ? 4.787 -4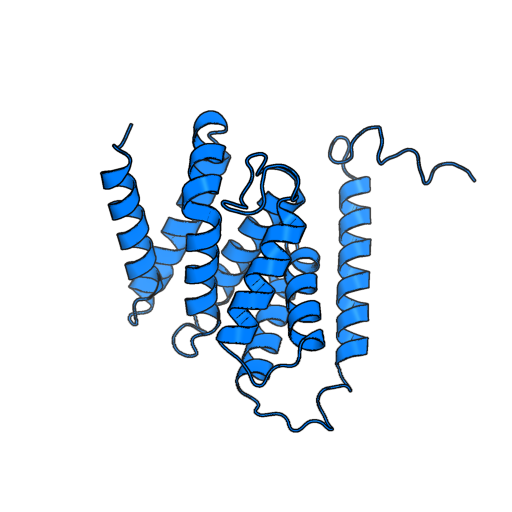.838 1.074 1.00 98.44 85 MET A O 1
ATOM 680 N N . PHE A 1 86 ? 2.674 -4.924 1.848 1.00 98.12 86 PHE A N 1
ATOM 681 C CA . PHE A 1 86 ? 3.037 -4.735 3.258 1.00 98.12 86 PHE A CA 1
ATOM 682 C C . PHE A 1 86 ? 3.811 -5.937 3.811 1.00 98.12 86 PHE A C 1
ATOM 684 O O . PHE A 1 86 ? 4.848 -5.744 4.443 1.00 98.12 86 PHE A O 1
ATOM 691 N N . SER A 1 87 ? 3.419 -7.163 3.452 1.00 96.44 87 SER A N 1
ATOM 692 C CA . SER A 1 87 ? 4.145 -8.370 3.861 1.00 96.44 87 SER A CA 1
ATOM 693 C C . SER A 1 87 ? 5.573 -8.426 3.296 1.00 96.44 87 SER A C 1
ATOM 695 O O . SER A 1 87 ? 6.490 -8.883 3.978 1.00 96.44 87 SER A O 1
ATOM 697 N N . LEU A 1 88 ? 5.811 -7.936 2.070 1.00 95.69 88 LEU A N 1
ATOM 698 C CA . LEU A 1 88 ? 7.165 -7.827 1.507 1.00 95.69 88 LEU A CA 1
ATOM 699 C C . LEU A 1 88 ? 8.031 -6.856 2.317 1.00 95.69 88 LEU A C 1
ATOM 701 O O . LEU A 1 88 ? 9.218 -7.112 2.536 1.00 95.69 88 LEU A O 1
ATOM 705 N N . LEU A 1 89 ? 7.435 -5.743 2.741 1.00 94.75 89 LEU A N 1
ATOM 706 C CA . LEU A 1 89 ? 8.101 -4.701 3.508 1.00 94.75 89 LEU A CA 1
ATOM 707 C C . LEU A 1 89 ? 8.464 -5.186 4.918 1.00 94.75 89 LEU A C 1
ATOM 709 O O . LEU A 1 89 ? 9.607 -5.027 5.340 1.00 94.75 89 LEU A O 1
ATOM 713 N N . GLU A 1 90 ? 7.512 -5.799 5.623 1.00 92.31 90 GLU A N 1
ATOM 714 C CA . GLU A 1 90 ? 7.685 -6.244 7.010 1.00 92.31 90 GLU A CA 1
ATOM 715 C C . GLU A 1 90 ? 8.597 -7.466 7.130 1.00 92.31 90 GLU A C 1
ATOM 717 O O . GLU A 1 90 ? 9.443 -7.511 8.017 1.00 92.31 90 GLU A O 1
ATOM 722 N N . ASN A 1 91 ? 8.525 -8.408 6.185 1.00 91.44 91 ASN A N 1
ATOM 723 C CA . ASN A 1 91 ? 9.409 -9.580 6.166 1.00 91.44 91 ASN A CA 1
ATOM 724 C C . ASN A 1 91 ? 10.821 -9.273 5.619 1.00 91.44 91 ASN A C 1
ATOM 726 O O . ASN A 1 91 ? 11.552 -10.190 5.237 1.00 91.44 91 ASN A O 1
ATOM 730 N N . GLY A 1 92 ? 11.196 -7.995 5.493 1.00 90.88 92 GLY A N 1
ATOM 731 C CA . GLY A 1 92 ? 12.544 -7.580 5.095 1.00 90.88 92 GLY A CA 1
ATOM 732 C C . GLY A 1 92 ? 12.943 -7.957 3.664 1.00 90.88 92 GLY A C 1
ATOM 733 O O . GLY A 1 92 ? 14.133 -8.016 3.358 1.00 90.88 92 GLY A O 1
ATOM 734 N N . LYS A 1 93 ? 11.982 -8.213 2.762 1.00 93.31 93 LYS A N 1
ATOM 735 C CA . LYS A 1 93 ? 12.276 -8.527 1.347 1.00 93.31 93 LYS A CA 1
ATOM 736 C C . LYS A 1 93 ? 12.740 -7.303 0.561 1.00 93.31 93 LYS A C 1
ATOM 738 O O . LYS A 1 93 ? 13.413 -7.444 -0.460 1.00 93.31 93 LYS A O 1
ATOM 743 N N . ILE A 1 94 ? 12.404 -6.108 1.040 1.00 94.50 94 ILE A N 1
ATOM 744 C CA . ILE A 1 94 ? 12.852 -4.834 0.478 1.00 94.50 94 ILE A CA 1
ATOM 745 C C . ILE A 1 94 ? 14.020 -4.322 1.319 1.00 94.50 94 ILE A C 1
ATOM 747 O O . ILE A 1 94 ? 13.821 -3.749 2.390 1.00 94.50 94 ILE A O 1
ATOM 751 N N . THR A 1 95 ? 15.240 -4.550 0.836 1.00 91.88 95 THR A N 1
ATOM 752 C CA . THR A 1 95 ? 16.483 -4.217 1.551 1.00 91.88 95 THR A CA 1
ATOM 753 C C . THR A 1 95 ? 17.082 -2.889 1.098 1.00 91.88 95 THR A C 1
ATOM 755 O O . THR A 1 95 ? 17.804 -2.242 1.855 1.00 91.88 95 THR A O 1
ATOM 758 N N . VAL A 1 96 ? 16.765 -2.447 -0.122 1.00 92.00 96 VAL A N 1
ATOM 759 C CA . VAL A 1 96 ? 17.110 -1.106 -0.604 1.00 92.00 96 VAL A CA 1
ATOM 760 C C . VAL A 1 96 ? 16.313 -0.037 0.145 1.00 92.00 96 VAL A C 1
ATOM 762 O O . VAL A 1 96 ? 15.156 -0.255 0.501 1.00 92.00 96 VAL A O 1
ATOM 765 N N . THR A 1 97 ? 16.906 1.138 0.362 1.00 92.62 97 THR A N 1
ATOM 766 C CA . THR A 1 97 ? 16.177 2.265 0.958 1.00 92.62 97 THR A CA 1
ATOM 767 C C . THR A 1 97 ? 15.090 2.774 0.011 1.00 92.62 97 THR A C 1
ATOM 769 O O . THR A 1 97 ? 15.352 3.071 -1.158 1.00 92.62 97 THR A O 1
ATOM 772 N N . LEU A 1 98 ? 13.870 2.888 0.534 1.00 93.12 98 LEU A N 1
ATOM 773 C CA . LEU A 1 98 ? 12.739 3.513 -0.151 1.00 93.12 98 LEU A CA 1
ATOM 774 C C . LEU A 1 98 ? 12.688 5.032 0.061 1.00 93.12 98 LEU A C 1
ATOM 776 O O . LEU A 1 98 ? 11.885 5.696 -0.584 1.00 93.12 98 LEU A O 1
ATOM 780 N N . ALA A 1 99 ? 13.525 5.590 0.944 1.00 88.38 99 ALA A N 1
ATOM 781 C CA . ALA A 1 99 ? 13.519 7.005 1.299 1.00 88.38 99 ALA A CA 1
ATOM 782 C C . ALA A 1 99 ? 14.501 7.807 0.417 1.00 88.38 99 ALA A C 1
ATOM 784 O O . ALA A 1 99 ? 15.699 7.836 0.708 1.00 88.38 99 ALA A O 1
ATOM 785 N N . PRO A 1 100 ? 14.042 8.512 -0.637 1.00 75.69 100 PRO A N 1
ATOM 786 C CA . PRO A 1 100 ? 14.943 9.168 -1.587 1.00 75.69 100 PRO A CA 1
ATOM 787 C C . PRO A 1 100 ? 15.696 10.367 -0.988 1.00 75.69 100 PRO A C 1
ATOM 789 O O . PRO A 1 100 ? 16.771 10.717 -1.467 1.00 75.69 100 PRO A O 1
ATOM 792 N N . THR A 1 101 ? 15.141 11.014 0.044 1.00 75.12 101 THR A N 1
ATOM 793 C CA . THR A 1 101 ? 15.639 12.290 0.595 1.00 75.12 101 THR A CA 1
ATOM 794 C C . THR A 1 101 ? 16.104 12.211 2.050 1.00 75.12 101 THR A C 1
ATOM 796 O O . THR A 1 101 ? 16.765 13.132 2.523 1.00 75.12 101 THR A O 1
ATOM 799 N N . SER A 1 102 ? 15.790 11.127 2.764 1.00 66.69 102 SER A N 1
ATOM 800 C CA . SER A 1 102 ? 16.024 10.997 4.213 1.00 66.69 102 SER A CA 1
ATOM 801 C C . SER A 1 102 ? 17.361 10.332 4.569 1.00 66.69 102 SER A C 1
ATOM 803 O O . SER A 1 102 ? 17.689 10.205 5.746 1.00 66.69 102 SER A O 1
ATOM 805 N N . GLY A 1 103 ? 18.147 9.935 3.562 1.00 61.41 103 GLY A N 1
ATOM 806 C CA . GLY A 1 103 ? 19.404 9.209 3.736 1.00 61.41 103 GLY A CA 1
ATOM 807 C C . GLY A 1 103 ? 19.210 7.737 4.146 1.00 61.41 103 GLY A C 1
ATOM 808 O O . GLY A 1 103 ? 18.108 7.319 4.498 1.00 61.41 103 GLY A O 1
ATOM 809 N N . PRO A 1 104 ? 20.281 6.923 4.118 1.00 62.66 104 PRO A N 1
ATOM 810 C CA . PRO A 1 104 ? 20.216 5.477 4.360 1.00 62.66 104 PRO A CA 1
ATOM 811 C C . PRO A 1 104 ? 19.899 5.079 5.815 1.00 62.66 104 PRO A C 1
ATOM 813 O O . PRO A 1 104 ? 19.808 3.892 6.108 1.00 62.66 104 PRO A O 1
ATOM 816 N N . SER A 1 105 ? 19.755 6.037 6.738 1.00 68.62 105 SER A N 1
ATOM 817 C CA . SER A 1 105 ? 19.476 5.776 8.156 1.00 68.62 105 SER A CA 1
ATOM 818 C C . SER A 1 105 ? 17.998 5.529 8.465 1.00 68.62 105 SER A C 1
ATOM 820 O O . SER A 1 105 ? 17.690 4.986 9.526 1.00 68.62 105 SER A O 1
ATOM 822 N N . MET A 1 106 ? 17.077 5.920 7.578 1.00 79.19 106 MET A N 1
ATOM 823 C CA . MET A 1 106 ? 15.650 5.668 7.775 1.00 79.19 106 MET A CA 1
ATOM 824 C C . MET A 1 106 ? 15.290 4.253 7.311 1.00 79.19 106 MET A C 1
ATOM 826 O O . MET A 1 106 ? 15.513 3.894 6.156 1.00 79.19 106 MET A O 1
ATOM 830 N N . GLN A 1 107 ? 14.711 3.459 8.211 1.00 89.31 107 GLN A N 1
ATOM 831 C CA . GLN A 1 107 ? 14.199 2.129 7.882 1.00 89.31 107 GLN A CA 1
ATOM 832 C C . GLN A 1 107 ? 12.937 2.222 7.011 1.00 89.31 107 GLN A C 1
ATOM 834 O O . GLN A 1 107 ? 12.149 3.165 7.122 1.00 89.31 107 GLN A O 1
ATOM 839 N N . ASN A 1 108 ? 12.726 1.209 6.168 1.00 94.06 108 ASN A N 1
ATOM 840 C CA . ASN A 1 108 ? 11.663 1.214 5.165 1.00 94.06 108 ASN A CA 1
ATOM 841 C C . ASN A 1 108 ? 10.247 1.237 5.771 1.00 94.06 108 ASN A C 1
ATOM 843 O O . ASN A 1 108 ? 9.392 1.961 5.267 1.00 94.06 108 ASN A O 1
ATOM 847 N N . VAL A 1 109 ? 10.000 0.511 6.869 1.00 94.88 109 VAL A N 1
ATOM 848 C CA . VAL A 1 109 ? 8.684 0.497 7.538 1.00 94.88 109 VAL A CA 1
ATOM 849 C C . VAL A 1 109 ? 8.308 1.888 8.084 1.00 94.88 109 VAL A C 1
ATOM 851 O O . VAL A 1 109 ? 7.293 2.424 7.634 1.00 94.88 109 VAL A O 1
ATOM 854 N N . PRO A 1 110 ? 9.121 2.546 8.941 1.00 94.25 110 PRO A N 1
ATOM 855 C CA . PRO A 1 110 ? 8.848 3.918 9.381 1.00 94.25 110 PRO A CA 1
ATOM 856 C C . PRO A 1 110 ? 8.703 4.921 8.232 1.00 94.25 110 PRO A C 1
ATOM 858 O O . PRO A 1 110 ? 7.876 5.830 8.302 1.00 94.25 110 PRO A O 1
ATOM 861 N N . TYR A 1 111 ? 9.487 4.766 7.159 1.00 95.31 111 TYR A N 1
ATOM 862 C CA . TYR A 1 111 ? 9.366 5.618 5.976 1.00 95.31 111 TYR A CA 1
ATOM 863 C C . TYR A 1 111 ? 7.989 5.484 5.317 1.00 95.31 111 TYR A C 1
ATOM 865 O O . TYR A 1 111 ? 7.334 6.496 5.068 1.00 95.31 111 TYR A O 1
ATOM 873 N N . ILE A 1 112 ? 7.521 4.256 5.076 1.00 96.81 112 ILE A N 1
ATOM 874 C CA . ILE A 1 112 ? 6.213 4.012 4.457 1.00 96.81 112 ILE A CA 1
ATOM 875 C C . ILE A 1 112 ? 5.070 4.473 5.366 1.00 96.81 112 ILE A C 1
ATOM 877 O O . ILE A 1 112 ? 4.121 5.078 4.872 1.00 96.81 112 ILE A O 1
ATOM 881 N N . GLN A 1 113 ? 5.176 4.283 6.684 1.00 96.31 113 GLN A N 1
ATOM 882 C CA . GLN A 1 113 ? 4.196 4.821 7.633 1.00 96.31 113 GLN A CA 1
ATOM 883 C C . GLN A 1 113 ? 4.096 6.351 7.537 1.00 96.31 113 GLN A C 1
ATOM 885 O O . GLN A 1 113 ? 2.998 6.894 7.413 1.00 96.31 113 GLN A O 1
ATOM 890 N N . GLN A 1 114 ? 5.232 7.059 7.512 1.00 95.56 114 GLN A N 1
ATOM 891 C CA . GLN A 1 114 ? 5.248 8.517 7.363 1.00 95.56 114 GLN A CA 1
ATOM 892 C C . GLN A 1 114 ? 4.745 8.972 5.984 1.00 95.56 114 GLN A C 1
ATOM 894 O O . GLN A 1 114 ? 4.033 9.974 5.880 1.00 95.56 114 GLN A O 1
ATOM 899 N N . PHE A 1 115 ? 5.103 8.246 4.923 1.00 96.06 115 PHE A N 1
ATOM 900 C CA . PHE A 1 115 ? 4.625 8.505 3.568 1.00 96.06 115 PHE A CA 1
ATOM 901 C C . PHE A 1 115 ? 3.095 8.410 3.494 1.00 96.06 115 PHE A C 1
ATOM 903 O O . PHE A 1 115 ? 2.449 9.344 3.018 1.00 96.06 115 PHE A O 1
ATOM 910 N N . LEU A 1 116 ? 2.512 7.330 4.023 1.00 97.31 116 LEU A N 1
ATOM 911 C CA . LEU A 1 116 ? 1.062 7.130 4.056 1.00 97.31 116 LEU A CA 1
ATOM 912 C C . LEU A 1 116 ? 0.362 8.159 4.942 1.00 97.31 116 LEU A C 1
ATOM 914 O O . LEU A 1 116 ? -0.674 8.684 4.545 1.00 97.31 116 LEU A O 1
ATOM 918 N N . MET A 1 117 ? 0.947 8.507 6.092 1.00 96.81 117 MET A N 1
ATOM 919 C CA . MET A 1 117 ? 0.430 9.570 6.957 1.00 96.81 117 MET A CA 1
ATOM 920 C C . MET A 1 117 ? 0.289 10.887 6.183 1.00 96.81 117 MET A C 1
ATOM 922 O O . MET A 1 117 ? -0.767 11.518 6.206 1.00 96.81 117 MET A O 1
ATOM 926 N N . ASN A 1 118 ? 1.329 11.279 5.443 1.00 96.00 118 ASN A N 1
ATOM 927 C CA . ASN A 1 118 ? 1.311 12.500 4.638 1.00 96.00 118 ASN A CA 1
ATOM 928 C C . ASN A 1 118 ? 0.306 12.414 3.479 1.00 96.00 118 ASN A C 1
ATOM 930 O O . ASN A 1 118 ? -0.430 13.371 3.237 1.00 96.00 118 ASN A O 1
ATOM 934 N N . LEU A 1 119 ? 0.255 11.272 2.786 1.00 96.00 119 LEU A N 1
ATOM 935 C CA . LEU A 1 119 ? -0.668 11.029 1.675 1.00 96.00 119 LEU A CA 1
ATOM 936 C C . LEU A 1 119 ? -2.132 11.136 2.125 1.00 96.00 119 LEU A C 1
ATOM 938 O O . LEU A 1 119 ? -2.921 11.843 1.500 1.00 96.00 119 LEU A O 1
ATOM 942 N N . LEU A 1 120 ? -2.489 10.458 3.217 1.00 95.38 120 LEU A N 1
ATOM 943 C CA . LEU A 1 120 ? -3.860 10.394 3.718 1.00 95.38 120 LEU A CA 1
ATOM 944 C C . LEU A 1 120 ? -4.299 11.716 4.353 1.00 95.38 120 LEU A C 1
ATOM 946 O O . LEU A 1 120 ? -5.416 12.147 4.088 1.00 95.38 120 LEU A O 1
ATOM 950 N N . LYS A 1 121 ? -3.422 12.413 5.093 1.00 94.94 121 LYS A N 1
ATOM 951 C CA . LYS A 1 121 ? -3.717 13.765 5.606 1.00 94.94 121 LYS A CA 1
ATOM 952 C C . LYS A 1 121 ? -3.980 14.768 4.484 1.00 94.94 121 LYS A C 1
ATOM 954 O O . LYS A 1 121 ? -4.855 15.618 4.614 1.00 94.94 121 LYS A O 1
ATOM 959 N N . ALA A 1 122 ? -3.223 14.684 3.389 1.00 95.25 122 ALA A N 1
ATOM 960 C CA . ALA A 1 122 ? -3.418 15.563 2.240 1.00 95.25 122 ALA A CA 1
ATOM 961 C C . ALA A 1 122 ? -4.719 15.250 1.481 1.00 95.25 122 ALA A C 1
ATOM 963 O O . ALA A 1 122 ? -5.387 16.169 1.011 1.00 95.25 122 ALA A O 1
ATOM 964 N N . ALA A 1 123 ? -5.076 13.968 1.357 1.00 93.38 123 ALA A N 1
ATOM 965 C CA . ALA A 1 123 ? -6.274 13.528 0.642 1.00 93.38 123 ALA A CA 1
ATOM 966 C C . ALA A 1 123 ? -7.572 13.702 1.453 1.00 93.38 123 ALA A C 1
ATOM 968 O O . ALA A 1 123 ? -8.613 14.013 0.879 1.00 93.38 123 ALA A O 1
ATOM 969 N N . PHE A 1 124 ? -7.509 13.518 2.774 1.00 92.50 124 PHE A N 1
ATOM 970 C CA . PHE A 1 124 ? -8.660 13.492 3.680 1.00 92.50 124 PHE A CA 1
ATOM 971 C C . PHE A 1 124 ? -8.395 14.382 4.906 1.00 92.50 124 PHE A C 1
ATOM 973 O O . PHE A 1 124 ? -8.183 13.878 6.009 1.00 92.50 124 PHE A O 1
ATOM 980 N N . PRO A 1 125 ? -8.382 15.718 4.733 1.00 91.81 125 PRO A N 1
ATOM 981 C CA . PRO A 1 125 ? -7.984 16.662 5.782 1.00 91.81 125 PRO A CA 1
ATOM 982 C C . PRO A 1 125 ? -8.943 16.703 6.981 1.00 91.81 125 PRO A C 1
ATOM 984 O O . PRO A 1 125 ? -8.622 17.313 7.996 1.00 91.81 125 PRO A O 1
ATOM 987 N N . HIS A 1 126 ? -10.125 16.095 6.859 1.00 88.12 126 HIS A N 1
ATOM 988 C CA . HIS A 1 126 ? -11.106 15.961 7.935 1.00 88.12 126 HIS A CA 1
ATOM 989 C C . HIS A 1 126 ? -10.822 14.789 8.880 1.00 88.12 126 HIS A C 1
ATOM 991 O O . HIS A 1 126 ? -11.416 14.743 9.952 1.00 88.12 126 HIS A O 1
ATOM 997 N N . LEU A 1 127 ? -9.943 13.852 8.508 1.00 89.75 127 LEU A N 1
ATOM 998 C CA . LEU A 1 127 ? -9.526 12.774 9.402 1.00 89.75 127 LEU A CA 1
ATOM 999 C C . LEU A 1 127 ? -8.491 13.285 10.398 1.00 89.75 127 LEU A C 1
ATOM 1001 O O . LEU A 1 127 ? -7.549 13.998 10.036 1.00 89.75 127 LEU A O 1
ATOM 1005 N N . ASN A 1 128 ? -8.625 12.867 11.651 1.00 88.62 128 ASN A N 1
ATOM 1006 C CA . ASN A 1 128 ? -7.642 13.189 12.671 1.00 88.62 128 ASN A CA 1
ATOM 1007 C C . ASN A 1 128 ? -6.405 12.273 12.564 1.00 88.62 128 ASN A C 1
ATOM 1009 O O . ASN A 1 128 ? -6.421 11.191 11.973 1.00 88.62 128 ASN A O 1
ATOM 1013 N N . GLU A 1 129 ? -5.280 12.727 13.115 1.00 91.94 129 GLU A N 1
ATOM 1014 C CA . GLU A 1 129 ? -4.024 11.973 13.062 1.00 91.94 129 GLU A CA 1
ATOM 1015 C C . GLU A 1 129 ? -4.096 10.591 13.745 1.00 91.94 129 GLU A C 1
ATOM 1017 O O . GLU A 1 129 ? -3.591 9.634 13.149 1.00 91.94 129 GLU A O 1
ATOM 1022 N N . PRO A 1 130 ? -4.742 10.433 14.921 1.00 92.06 130 PRO A N 1
ATOM 1023 C CA . PRO A 1 130 ? -4.953 9.119 15.532 1.00 92.06 130 PRO A CA 1
ATOM 1024 C C . PRO A 1 130 ? -5.660 8.107 14.619 1.00 92.06 130 PRO A C 1
ATOM 1026 O O . PRO A 1 130 ? -5.203 6.972 14.509 1.00 92.06 130 PRO A O 1
ATOM 1029 N N . GLN A 1 131 ? -6.717 8.510 13.907 1.00 90.81 131 GLN A N 1
ATOM 1030 C CA . GLN A 1 131 ? -7.442 7.648 12.965 1.00 90.81 131 GLN A CA 1
ATOM 1031 C C . GLN A 1 131 ? -6.549 7.156 11.834 1.00 90.81 131 GLN A C 1
ATOM 1033 O O . GLN A 1 131 ? -6.533 5.965 11.520 1.00 90.81 131 GLN A O 1
ATOM 1038 N N . ILE A 1 132 ? -5.788 8.072 11.230 1.00 94.69 132 ILE A N 1
ATOM 1039 C CA . ILE A 1 132 ? -4.872 7.736 10.138 1.00 94.69 132 ILE A CA 1
ATOM 1040 C C . ILE A 1 132 ? -3.786 6.787 10.648 1.00 94.69 132 ILE A C 1
ATOM 1042 O O . ILE A 1 132 ? -3.449 5.819 9.969 1.00 94.69 132 ILE A O 1
ATOM 1046 N N . LYS A 1 133 ? -3.267 7.022 11.857 1.00 95.56 133 LYS A N 1
ATOM 1047 C CA . LYS A 1 133 ? -2.260 6.159 12.478 1.00 95.56 133 LYS A CA 1
ATOM 1048 C C . LYS A 1 133 ? -2.793 4.743 12.718 1.00 95.56 133 LYS A C 1
ATOM 1050 O O . LYS A 1 133 ? -2.165 3.796 12.257 1.00 95.56 133 LYS A O 1
ATOM 1055 N N . ILE A 1 134 ? -3.961 4.606 13.347 1.00 95.19 134 ILE A N 1
ATOM 1056 C CA . ILE A 1 134 ? -4.621 3.310 13.590 1.00 95.19 134 ILE A CA 1
ATOM 1057 C C . ILE A 1 134 ? -4.901 2.586 12.270 1.00 95.19 134 ILE A C 1
ATOM 1059 O O . ILE A 1 134 ? -4.688 1.379 12.151 1.00 95.19 134 ILE A O 1
ATOM 1063 N N . PHE A 1 135 ? -5.349 3.315 11.245 1.00 96.50 135 PHE A N 1
ATOM 1064 C CA . PHE A 1 135 ? -5.532 2.733 9.924 1.00 96.50 135 PHE A CA 1
ATOM 1065 C C . PHE A 1 135 ? -4.216 2.173 9.371 1.00 96.50 135 PHE A C 1
ATOM 1067 O O . PHE A 1 135 ? -4.188 1.018 8.953 1.00 96.50 135 PHE A O 1
ATOM 1074 N N . ILE A 1 136 ? -3.133 2.954 9.411 1.00 97.75 136 ILE A N 1
ATOM 1075 C CA . ILE A 1 136 ? -1.817 2.535 8.914 1.00 97.75 136 ILE A CA 1
ATOM 1076 C C . ILE A 1 136 ? -1.280 1.328 9.690 1.00 97.75 136 ILE A C 1
ATOM 1078 O O . ILE A 1 136 ? -0.769 0.404 9.067 1.00 97.75 136 ILE A O 1
ATOM 1082 N N . GLU A 1 137 ? -1.409 1.304 11.017 1.00 96.75 137 GLU A N 1
ATOM 1083 C CA . GLU A 1 137 ? -0.980 0.170 11.848 1.00 96.75 137 GLU A CA 1
ATOM 1084 C C . GLU A 1 137 ? -1.715 -1.119 11.463 1.00 96.75 137 GLU A C 1
ATOM 1086 O O . GLU A 1 137 ? -1.077 -2.146 11.231 1.00 96.75 137 GLU A O 1
ATOM 1091 N N . GLY A 1 138 ? -3.036 -1.054 11.267 1.00 97.44 138 GLY A N 1
ATOM 1092 C CA . GLY A 1 138 ? -3.813 -2.218 10.838 1.00 97.44 138 GLY A CA 1
ATOM 1093 C C . GLY A 1 138 ? -3.419 -2.764 9.458 1.00 97.44 138 GLY A C 1
ATOM 1094 O O . GLY A 1 138 ? -3.561 -3.962 9.225 1.00 97.44 138 GLY A O 1
ATOM 1095 N N . LEU A 1 139 ? -2.861 -1.943 8.555 1.00 98.00 139 LEU A N 1
ATOM 1096 C CA . LEU A 1 139 ? -2.344 -2.436 7.266 1.00 98.00 139 LEU A CA 1
ATOM 1097 C C . LEU A 1 139 ? -1.166 -3.405 7.440 1.00 98.00 139 LEU A C 1
ATOM 1099 O O . LEU A 1 139 ? -0.980 -4.280 6.605 1.00 98.00 139 LEU A O 1
ATOM 1103 N N . PHE A 1 140 ? -0.375 -3.263 8.503 1.00 96.94 140 PHE A N 1
ATOM 1104 C CA . PHE A 1 140 ? 0.700 -4.205 8.818 1.00 96.94 140 PHE A CA 1
ATOM 1105 C C . PHE A 1 140 ? 0.175 -5.397 9.619 1.00 96.94 140 PHE A C 1
ATOM 1107 O O . PHE A 1 140 ? 0.541 -6.537 9.348 1.00 96.94 140 PHE A O 1
ATOM 1114 N N . SER A 1 141 ? -0.728 -5.165 10.572 1.00 96.81 141 SER A N 1
ATOM 1115 C CA . SER A 1 141 ? -1.215 -6.238 11.446 1.00 96.81 141 SER A CA 1
ATOM 1116 C C . SER A 1 141 ? -2.123 -7.247 10.745 1.00 96.81 141 SER A C 1
ATOM 1118 O O . SER A 1 141 ? -2.114 -8.419 11.113 1.00 96.81 141 SER A O 1
ATOM 1120 N N . PHE A 1 142 ? -2.872 -6.832 9.719 1.00 97.38 142 PHE A N 1
ATOM 1121 C CA . PHE A 1 142 ? -3.787 -7.712 8.983 1.00 97.38 142 PHE A CA 1
ATOM 1122 C C . PHE A 1 142 ? -3.226 -8.231 7.647 1.00 97.38 142 PHE A C 1
ATOM 1124 O O . PHE A 1 142 ? -3.939 -8.905 6.910 1.00 97.38 142 PHE A O 1
ATOM 1131 N N . ASP A 1 143 ? -1.973 -7.938 7.290 1.00 96.38 143 ASP A N 1
ATOM 1132 C CA . ASP A 1 143 ? -1.358 -8.293 5.991 1.00 96.38 143 ASP A CA 1
ATOM 1133 C C . ASP A 1 143 ? -1.284 -9.813 5.689 1.00 96.38 143 ASP A C 1
ATOM 1135 O O . ASP A 1 143 ? -1.031 -10.206 4.550 1.00 96.38 143 ASP A O 1
ATOM 1139 N N . GLN A 1 144 ? -1.523 -10.671 6.687 1.00 94.94 144 GLN A N 1
ATOM 1140 C CA . GLN A 1 144 ? -1.593 -12.132 6.555 1.00 94.94 144 GLN A CA 1
ATOM 1141 C C . GLN A 1 144 ? -3.028 -12.686 6.570 1.00 94.94 144 GLN A C 1
ATOM 1143 O O . GLN A 1 144 ? -3.225 -13.863 6.268 1.00 94.94 144 GLN A O 1
ATOM 1148 N N . ASP A 1 145 ? -4.033 -11.854 6.858 1.00 96.06 145 ASP A N 1
ATOM 1149 C CA . ASP A 1 145 ? -5.452 -12.213 6.819 1.00 96.06 145 ASP A CA 1
ATOM 1150 C C . ASP A 1 145 ? -6.202 -11.287 5.854 1.00 96.06 145 ASP A C 1
ATOM 1152 O O . ASP A 1 145 ? -6.633 -10.185 6.191 1.00 96.06 145 ASP A O 1
ATOM 1156 N N . ILE A 1 146 ? -6.409 -11.766 4.625 1.00 96.94 146 ILE A N 1
ATOM 1157 C CA . ILE A 1 146 ? -7.090 -11.001 3.572 1.00 96.94 146 ILE A CA 1
ATOM 1158 C C . ILE A 1 146 ? -8.538 -10.657 3.942 1.00 96.94 146 ILE A C 1
ATOM 1160 O O . ILE A 1 146 ? -9.052 -9.631 3.490 1.00 96.94 146 ILE A O 1
ATOM 1164 N N . ALA A 1 147 ? -9.222 -11.491 4.732 1.00 96.88 147 ALA A N 1
ATOM 1165 C CA . ALA A 1 147 ? -10.582 -11.187 5.153 1.00 96.88 147 ALA A CA 1
ATOM 1166 C C . ALA A 1 147 ? -10.573 -9.998 6.120 1.00 96.88 147 ALA A C 1
ATOM 1168 O O . ALA A 1 147 ? -11.265 -9.014 5.850 1.0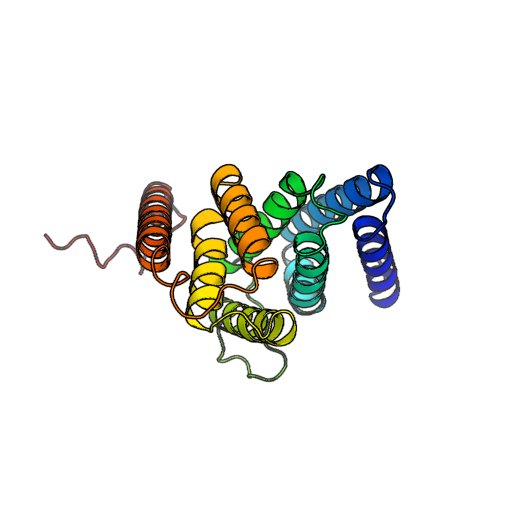0 96.88 147 ALA A O 1
ATOM 1169 N N . ALA A 1 148 ? -9.734 -10.047 7.159 1.00 97.12 148 ALA A N 1
ATOM 1170 C CA . ALA A 1 148 ? -9.573 -8.957 8.120 1.00 97.12 148 ALA A CA 1
ATOM 1171 C C . ALA A 1 148 ? -9.053 -7.672 7.457 1.00 97.12 148 ALA A C 1
ATOM 1173 O O . ALA A 1 148 ? -9.620 -6.601 7.663 1.00 97.12 148 ALA A O 1
ATOM 1174 N N . PHE A 1 149 ? -8.050 -7.772 6.578 1.00 98.06 149 PHE A N 1
ATOM 1175 C CA . PHE A 1 149 ? -7.510 -6.631 5.833 1.00 98.06 149 PHE A CA 1
ATOM 1176 C C . PHE A 1 149 ? -8.593 -5.944 5.000 1.00 98.06 149 PHE A C 1
ATOM 1178 O O . PHE A 1 149 ? -8.711 -4.719 4.980 1.00 98.06 149 PHE A O 1
ATOM 1185 N N . LYS A 1 150 ? -9.417 -6.733 4.302 1.00 97.38 150 LYS A N 1
ATOM 1186 C CA . LYS A 1 150 ? -10.510 -6.213 3.480 1.00 97.38 150 LYS A CA 1
ATOM 1187 C C . LYS A 1 150 ? -11.579 -5.523 4.327 1.00 97.38 150 LYS A C 1
ATOM 1189 O O . LYS A 1 150 ? -12.063 -4.478 3.899 1.00 97.38 150 LYS A O 1
ATOM 1194 N N . GLU A 1 151 ? -11.954 -6.072 5.483 1.00 96.75 151 GLU A N 1
ATOM 1195 C CA . GLU A 1 151 ? -12.874 -5.379 6.398 1.00 96.75 151 GLU A CA 1
ATOM 1196 C C . GLU A 1 151 ? -12.248 -4.081 6.930 1.00 96.75 151 GLU A C 1
ATOM 1198 O O . GLU A 1 151 ? -12.875 -3.030 6.847 1.00 96.75 151 GLU A O 1
ATOM 1203 N N . HIS A 1 152 ? -10.967 -4.096 7.311 1.00 97.06 152 HIS A N 1
ATOM 1204 C CA . HIS A 1 152 ? -10.245 -2.896 7.751 1.00 97.06 152 HIS A CA 1
ATOM 1205 C C . HIS A 1 152 ? -10.215 -1.789 6.684 1.00 97.06 152 HIS A C 1
ATOM 1207 O O . HIS A 1 152 ? -10.370 -0.607 7.007 1.00 97.06 152 HIS A O 1
ATOM 1213 N N . LEU A 1 153 ? -10.070 -2.156 5.402 1.00 96.88 153 LEU A N 1
ATOM 1214 C CA . LEU A 1 153 ? -10.228 -1.218 4.289 1.00 96.88 153 LEU A CA 1
ATOM 1215 C C . LEU A 1 153 ? -11.663 -0.690 4.192 1.00 96.88 153 LEU A C 1
ATOM 1217 O O . LEU A 1 153 ? -11.840 0.512 4.021 1.00 96.88 153 LEU A O 1
ATOM 1221 N N . ARG A 1 154 ? -12.692 -1.542 4.301 1.00 95.06 154 ARG A N 1
ATOM 1222 C CA . ARG A 1 154 ? -14.099 -1.097 4.244 1.00 95.06 154 ARG A CA 1
ATOM 1223 C C . ARG A 1 154 ? -14.420 -0.088 5.334 1.00 95.06 154 ARG A C 1
ATOM 1225 O O . ARG A 1 154 ? -15.022 0.936 5.022 1.00 95.06 154 ARG A O 1
ATOM 1232 N N . ASP A 1 155 ? -13.977 -0.343 6.559 1.00 92.69 155 ASP A N 1
ATOM 1233 C CA . ASP A 1 155 ? -14.188 0.563 7.688 1.00 92.69 155 ASP A CA 1
ATOM 1234 C C . ASP A 1 155 ? -13.539 1.922 7.428 1.00 92.69 155 ASP A C 1
ATOM 1236 O O . ASP A 1 155 ? -14.142 2.970 7.659 1.00 92.69 155 ASP A O 1
ATOM 1240 N N . PHE A 1 156 ? -12.330 1.923 6.861 1.00 93.50 156 PHE A N 1
ATOM 1241 C CA . PHE A 1 156 ? -11.676 3.161 6.449 1.00 93.50 156 PHE A CA 1
ATOM 1242 C C . PHE A 1 156 ? -12.447 3.887 5.335 1.00 93.50 156 PHE A C 1
ATOM 1244 O O . PHE A 1 156 ? -12.603 5.104 5.391 1.00 93.50 156 PHE A O 1
ATOM 1251 N N . LEU A 1 157 ? -13.000 3.162 4.355 1.00 92.88 157 LEU A N 1
ATOM 1252 C CA . LEU A 1 157 ? -13.829 3.753 3.296 1.00 92.88 157 LEU A CA 1
ATOM 1253 C C . LEU A 1 157 ? -15.123 4.384 3.818 1.00 92.88 157 LEU A C 1
ATOM 1255 O O . LEU A 1 157 ? -15.625 5.325 3.201 1.00 92.88 157 LEU A O 1
ATOM 1259 N N . VAL A 1 158 ? -15.667 3.885 4.927 1.00 90.38 158 VAL A N 1
ATOM 1260 C CA . VAL A 1 158 ? -16.781 4.531 5.631 1.00 90.38 15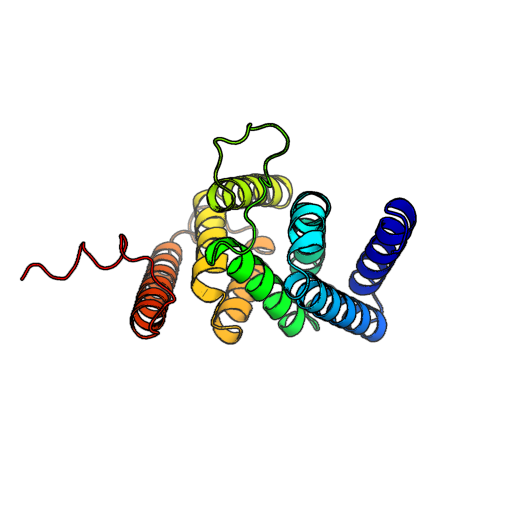8 VAL A CA 1
ATOM 1261 C C . VAL A 1 158 ? -16.288 5.806 6.318 1.00 90.38 158 VAL A C 1
ATOM 1263 O O . VAL A 1 158 ? -16.835 6.876 6.060 1.00 90.38 158 VAL A O 1
ATOM 1266 N N . GLN A 1 159 ? -15.192 5.727 7.081 1.00 88.56 159 GLN A N 1
ATOM 1267 C CA . GLN A 1 159 ? -14.613 6.870 7.806 1.00 88.56 159 GLN A CA 1
ATOM 1268 C C . GLN A 1 159 ? -14.275 8.050 6.889 1.00 88.56 159 GLN A C 1
ATOM 1270 O O . GLN A 1 159 ? -14.580 9.191 7.217 1.00 88.56 159 GLN A O 1
ATOM 1275 N N . ILE A 1 160 ? -13.702 7.805 5.706 1.00 90.00 160 ILE A N 1
ATOM 1276 C CA . ILE A 1 160 ? -13.349 8.898 4.787 1.00 90.00 160 ILE A CA 1
ATOM 1277 C C . ILE A 1 160 ? -14.575 9.581 4.156 1.00 90.00 160 ILE A C 1
ATOM 1279 O O . ILE A 1 160 ? -14.447 10.699 3.660 1.00 90.00 160 ILE A O 1
ATOM 1283 N N . ARG A 1 161 ? -15.748 8.929 4.151 1.00 84.88 161 ARG A N 1
ATOM 1284 C CA . ARG A 1 161 ? -17.009 9.480 3.616 1.00 84.88 161 ARG A CA 1
ATOM 1285 C C . ARG A 1 161 ? -17.815 10.228 4.666 1.00 84.88 161 ARG A C 1
ATOM 1287 O O . ARG A 1 161 ? -18.591 11.117 4.319 1.00 84.88 161 ARG A O 1
ATOM 1294 N N . GLU A 1 162 ? -17.664 9.852 5.926 1.00 79.31 162 GLU A N 1
ATOM 1295 C CA . GLU A 1 162 ? -18.327 10.523 7.028 1.00 79.31 162 GLU A CA 1
ATOM 1296 C C . GLU A 1 162 ? -17.548 11.792 7.387 1.00 79.31 162 GLU A C 1
ATOM 1298 O O . GLU A 1 162 ? -16.416 11.748 7.863 1.00 79.31 162 GLU A O 1
ATOM 1303 N N . PHE A 1 163 ? -18.174 12.958 7.200 1.00 64.69 163 PHE A N 1
ATOM 1304 C CA . PHE A 1 163 ? -17.781 14.168 7.926 1.00 64.69 163 PHE A CA 1
ATOM 1305 C C . PHE A 1 163 ? -18.211 13.983 9.376 1.00 64.69 163 PHE A C 1
ATOM 1307 O O . PHE A 1 163 ? -19.194 14.574 9.824 1.00 64.69 163 PHE A O 1
ATOM 1314 N N . ALA A 1 164 ? -17.570 13.066 10.091 1.00 53.75 164 ALA A N 1
ATOM 1315 C CA . ALA A 1 164 ? -17.947 12.859 11.465 1.00 53.75 164 ALA A CA 1
ATOM 1316 C C . ALA A 1 164 ? -17.530 14.116 12.255 1.00 53.75 164 ALA A C 1
ATOM 1318 O O . ALA A 1 164 ? -16.417 14.620 12.124 1.00 53.75 164 ALA A O 1
ATOM 1319 N N . GLY A 1 165 ? -18.483 14.692 12.988 1.00 55.19 165 GLY A N 1
ATOM 1320 C CA . GLY A 1 165 ? -18.185 15.735 13.964 1.00 55.19 165 GLY A CA 1
ATOM 1321 C C . GLY A 1 165 ? -17.285 15.175 15.067 1.00 55.19 165 GLY A C 1
ATOM 1322 O O . GLY A 1 165 ? -17.231 13.958 15.255 1.00 55.19 165 GLY A O 1
ATOM 1323 N N . GLU A 1 166 ? -16.598 16.059 15.788 1.00 54.66 166 GLU A N 1
ATOM 1324 C CA . GLU A 1 166 ? -15.561 15.716 16.776 1.00 54.66 166 GLU A CA 1
ATOM 1325 C C . GLU A 1 166 ? -16.027 14.715 17.861 1.00 54.66 166 GLU A C 1
ATOM 1327 O O . GLU A 1 166 ? -15.211 13.959 18.371 1.00 54.66 166 GLU A O 1
ATOM 1332 N N . ASP A 1 167 ? -17.330 14.623 18.155 1.00 55.78 167 ASP A N 1
ATOM 1333 C CA . ASP A 1 167 ? -17.826 13.953 19.369 1.00 55.78 167 ASP A CA 1
ATOM 1334 C C . ASP A 1 167 ? -18.114 12.436 19.266 1.00 55.78 167 ASP A C 1
ATOM 1336 O O . ASP A 1 167 ? -18.226 11.778 20.296 1.00 55.78 167 ASP A O 1
ATOM 1340 N N . ASN A 1 168 ? -18.255 11.846 18.069 1.00 57.62 168 ASN A N 1
ATOM 1341 C CA . ASN A 1 168 ? -18.650 10.423 17.916 1.00 57.62 168 ASN A CA 1
ATOM 1342 C C . ASN A 1 168 ? -17.534 9.506 17.388 1.00 57.62 168 A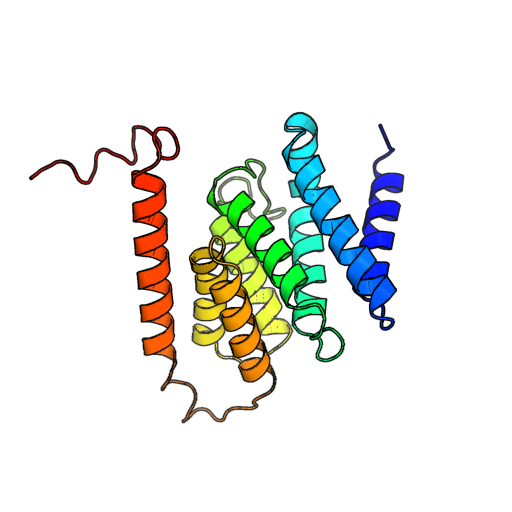SN A C 1
ATOM 1344 O O . ASN A 1 168 ? -17.731 8.297 17.267 1.00 57.62 168 ASN A O 1
ATOM 1348 N N . GLN A 1 169 ? -16.377 10.069 17.039 1.00 59.91 169 GLN A N 1
ATOM 1349 C CA . GLN A 1 169 ? -15.312 9.334 16.354 1.00 59.91 169 GLN A CA 1
ATOM 1350 C C . GLN A 1 169 ? -14.402 8.545 17.304 1.00 59.91 169 GLN A C 1
ATOM 1352 O O . GLN A 1 169 ? -13.836 7.533 16.893 1.00 59.91 169 GLN A O 1
ATOM 1357 N N . ASP A 1 170 ? -14.290 8.974 18.562 1.00 66.62 170 ASP A N 1
ATOM 1358 C CA . ASP A 1 170 ? -13.377 8.374 19.542 1.00 66.62 170 ASP A CA 1
ATOM 1359 C C . ASP A 1 170 ? -13.874 7.027 20.092 1.00 66.62 170 ASP A C 1
ATOM 1361 O O . ASP A 1 170 ? -13.073 6.217 20.555 1.00 66.62 170 ASP A O 1
ATOM 1365 N N . LEU A 1 171 ? -15.180 6.746 19.991 1.00 66.88 171 LEU A N 1
ATOM 1366 C CA . LEU A 1 171 ? -15.812 5.591 20.639 1.00 66.88 171 LEU A CA 1
ATOM 1367 C C . LEU A 1 171 ? -15.294 4.234 20.124 1.00 66.88 171 LEU A C 1
ATOM 1369 O O . LEU A 1 171 ? -15.278 3.266 20.875 1.00 66.88 171 LEU A O 1
ATOM 1373 N N . PHE A 1 172 ? -14.844 4.166 18.868 1.00 75.81 172 PHE A N 1
ATOM 1374 C CA . PHE A 1 172 ? -14.386 2.919 18.236 1.00 75.81 172 PHE A CA 1
ATOM 1375 C C . PHE A 1 172 ? -12.862 2.824 18.089 1.00 75.81 172 PHE A C 1
ATOM 1377 O O . PHE A 1 172 ? -12.351 1.811 17.605 1.00 75.81 172 PHE A O 1
ATOM 1384 N N . LEU A 1 173 ? -12.113 3.863 18.479 1.00 82.31 173 LEU A N 1
ATOM 1385 C CA . LEU A 1 173 ? -10.654 3.864 18.333 1.00 82.31 173 LEU A CA 1
ATOM 1386 C C . LEU A 1 173 ? -10.004 2.823 19.246 1.00 82.31 173 LEU A C 1
ATOM 1388 O O . LEU A 1 173 ? -9.131 2.086 18.795 1.00 82.31 173 LEU A O 1
ATOM 1392 N N . GLU A 1 174 ? -10.468 2.722 20.493 1.00 84.94 174 GLU A N 1
ATOM 1393 C CA . GLU A 1 174 ? -9.927 1.773 21.468 1.00 84.94 174 GLU A CA 1
ATOM 1394 C C . GLU A 1 174 ? -10.184 0.316 21.050 1.00 84.94 174 GLU A C 1
ATOM 1396 O O . GLU A 1 174 ? -9.264 -0.502 21.066 1.00 84.94 174 GLU A O 1
ATOM 1401 N N . GLU A 1 175 ? -11.401 -0.006 20.600 1.00 86.62 175 GLU A N 1
ATOM 1402 C CA . GLU A 1 175 ? -11.743 -1.350 20.108 1.00 86.62 175 GLU A CA 1
ATOM 1403 C C . GLU A 1 175 ? -10.877 -1.745 18.903 1.00 86.62 175 GLU A C 1
ATOM 1405 O O . GLU A 1 175 ? -10.364 -2.866 18.830 1.00 86.62 175 GLU A O 1
ATOM 1410 N N . ARG A 1 176 ? -10.651 -0.808 17.972 1.00 88.31 176 ARG A N 1
ATOM 1411 C CA . ARG A 1 176 ? -9.816 -1.051 16.790 1.00 88.31 176 ARG A CA 1
ATOM 1412 C C . ARG A 1 176 ? -8.347 -1.227 17.158 1.00 88.31 176 ARG A C 1
ATOM 1414 O O . ARG A 1 176 ? -7.691 -2.114 16.617 1.00 88.31 176 ARG A O 1
ATOM 1421 N N . GLU A 1 177 ? -7.835 -0.428 18.090 1.00 90.69 177 GLU A N 1
ATOM 1422 C CA . GLU A 1 177 ? -6.469 -0.570 18.597 1.00 90.69 177 GLU A CA 1
ATOM 1423 C C . GLU A 1 177 ? -6.266 -1.939 19.266 1.00 90.69 177 GLU A C 1
ATOM 1425 O O . GLU A 1 177 ? -5.248 -2.596 19.040 1.00 90.69 177 GLU A O 1
ATOM 1430 N N . GLN A 1 178 ? -7.246 -2.415 20.040 1.00 90.94 178 GLN A N 1
ATOM 1431 C CA . GLN A 1 178 ? -7.203 -3.749 20.643 1.00 90.94 178 GLN A CA 1
ATOM 1432 C C . GLN A 1 178 ? -7.200 -4.859 19.584 1.00 90.94 178 GLN A C 1
ATOM 1434 O O . GLN A 1 178 ? -6.380 -5.773 19.675 1.00 90.94 178 GLN A O 1
ATOM 1439 N N . ALA A 1 179 ? -8.054 -4.768 18.561 1.00 91.81 179 ALA A N 1
ATOM 1440 C CA . ALA A 1 179 ? -8.095 -5.748 17.474 1.00 91.81 179 ALA A CA 1
ATOM 1441 C C . ALA A 1 179 ? -6.767 -5.811 16.695 1.00 91.81 179 ALA A C 1
ATOM 1443 O O . ALA A 1 179 ? -6.270 -6.896 16.397 1.00 91.81 179 ALA A O 1
ATOM 1444 N N . ILE A 1 180 ? -6.155 -4.654 16.419 1.00 93.69 180 ILE A N 1
ATOM 1445 C CA . ILE A 1 180 ? -4.844 -4.559 15.759 1.00 93.69 180 ILE A CA 1
ATOM 1446 C C . ILE A 1 180 ? -3.754 -5.198 16.626 1.00 93.69 180 ILE A C 1
ATOM 1448 O O . ILE A 1 180 ? -2.957 -5.991 16.124 1.00 93.69 180 ILE A O 1
ATOM 1452 N N . LYS A 1 181 ? -3.736 -4.913 17.935 1.00 92.62 181 LYS A N 1
ATOM 1453 C CA . LYS A 1 181 ? -2.779 -5.527 18.872 1.00 92.62 181 LYS A CA 1
ATOM 1454 C C . LYS A 1 181 ? -2.917 -7.047 18.911 1.00 92.62 181 LYS A C 1
ATOM 1456 O O . LYS A 1 181 ? -1.910 -7.742 18.809 1.00 92.62 181 LYS A O 1
ATOM 1461 N N . GLN A 1 182 ? -4.145 -7.559 18.997 1.00 92.31 182 GLN A N 1
ATOM 1462 C CA . GLN A 1 182 ? -4.410 -9.000 18.983 1.00 92.31 182 GLN A CA 1
ATOM 1463 C C . GLN A 1 182 ? -3.921 -9.650 17.685 1.00 92.31 182 GLN A C 1
ATOM 1465 O O . GLN A 1 182 ? -3.197 -10.642 17.739 1.00 92.31 182 GLN A O 1
ATOM 1470 N N . ALA A 1 183 ? -4.228 -9.053 16.530 1.00 92.94 183 ALA A N 1
ATOM 1471 C CA . ALA A 1 183 ? -3.754 -9.552 15.242 1.00 92.94 183 ALA A CA 1
ATOM 1472 C C . ALA A 1 183 ? -2.221 -9.553 15.150 1.00 92.94 183 ALA A C 1
ATOM 1474 O O . ALA A 1 183 ? -1.629 -10.531 14.695 1.00 92.94 183 ALA A O 1
ATOM 1475 N N . GLN A 1 184 ? -1.556 -8.507 15.653 1.00 91.31 184 GLN A N 1
ATOM 1476 C CA . GLN A 1 184 ? -0.094 -8.444 15.692 1.00 91.31 184 GLN A CA 1
ATOM 1477 C C . GLN A 1 184 ? 0.511 -9.531 16.596 1.00 91.31 184 GLN A C 1
ATOM 1479 O O . GLN A 1 184 ? 1.532 -10.131 16.251 1.00 91.31 184 GLN A O 1
ATOM 1484 N N . GLU A 1 185 ? -0.098 -9.802 17.752 1.00 90.44 185 GLU A N 1
ATOM 1485 C CA . GLU A 1 185 ? 0.335 -10.867 18.661 1.00 90.44 185 GLU A CA 1
ATOM 1486 C C . GLU A 1 185 ? 0.151 -12.258 18.047 1.00 90.44 185 GLU A C 1
ATOM 1488 O O . GLU A 1 185 ? 1.056 -13.092 18.127 1.00 90.44 185 GLU A O 1
ATOM 1493 N N . GLU A 1 186 ? -0.996 -12.524 17.421 1.00 90.56 186 GLU A N 1
ATOM 1494 C CA . GLU A 1 186 ? -1.264 -13.786 16.724 1.00 90.56 186 GLU A CA 1
ATOM 1495 C C . GLU A 1 186 ? -0.291 -13.999 15.565 1.00 90.56 186 GLU A C 1
ATOM 1497 O O . GLU A 1 186 ? 0.326 -15.062 15.459 1.00 90.56 186 GLU A O 1
ATOM 1502 N N . LYS A 1 187 ? -0.065 -12.958 14.762 1.00 90.94 187 LYS A N 1
ATOM 1503 C CA . LYS A 1 187 ? 0.926 -12.952 13.686 1.00 90.94 187 LYS A CA 1
ATOM 1504 C C . LYS A 1 187 ? 2.325 -13.280 14.206 1.00 90.94 187 LYS A C 1
ATOM 1506 O O . LYS A 1 187 ? 2.993 -14.161 13.660 1.00 90.94 187 LYS A O 1
ATOM 1511 N N . ARG A 1 188 ? 2.753 -12.648 15.306 1.00 86.88 188 ARG A N 1
ATOM 1512 C CA . ARG A 1 188 ? 4.049 -12.935 15.943 1.00 86.88 188 ARG A CA 1
ATOM 1513 C C . ARG A 1 188 ? 4.130 -14.388 16.418 1.00 86.88 188 ARG A C 1
ATOM 1515 O O . ARG A 1 188 ? 5.146 -15.042 16.198 1.00 86.88 188 ARG A O 1
ATOM 1522 N N . LYS A 1 189 ? 3.068 -14.926 17.032 1.00 88.44 189 LYS A N 1
ATOM 1523 C CA . LYS A 1 189 ? 3.008 -16.336 17.471 1.00 88.44 189 LYS A CA 1
ATOM 1524 C C . LYS A 1 189 ? 3.159 -17.305 16.301 1.00 88.44 189 LYS A C 1
ATOM 1526 O O . LYS A 1 189 ? 3.909 -18.274 16.408 1.00 88.44 189 LYS A O 1
ATOM 1531 N N . ILE A 1 190 ? 2.499 -17.030 15.177 1.00 85.56 190 ILE A N 1
ATOM 1532 C CA . ILE A 1 190 ? 2.623 -17.838 13.958 1.00 85.56 190 ILE A CA 1
ATOM 1533 C C . ILE A 1 190 ? 4.061 -17.778 13.428 1.00 85.56 190 ILE A C 1
ATOM 1535 O O . ILE A 1 190 ? 4.650 -18.827 13.173 1.00 85.56 190 ILE A O 1
ATOM 1539 N N . GLN A 1 191 ? 4.663 -16.589 13.339 1.00 83.50 191 GLN A N 1
ATOM 1540 C CA . GLN A 1 191 ? 6.054 -16.421 12.893 1.00 83.50 191 GLN A CA 1
ATOM 1541 C C . GLN A 1 191 ? 7.057 -17.153 13.802 1.00 83.50 191 GLN A C 1
ATOM 1543 O O . GLN A 1 191 ? 7.965 -17.809 13.295 1.00 83.50 191 GLN A O 1
ATOM 1548 N N . MET A 1 192 ? 6.853 -17.127 15.126 1.00 81.56 192 MET A N 1
ATOM 1549 C CA . MET A 1 192 ? 7.656 -17.888 16.098 1.00 81.56 192 MET A CA 1
ATOM 1550 C C . MET A 1 192 ? 7.545 -19.406 15.919 1.00 81.56 192 MET A C 1
ATOM 1552 O O . MET A 1 192 ? 8.497 -20.134 16.195 1.00 81.56 192 MET A O 1
ATOM 1556 N N . SER A 1 193 ? 6.398 -19.898 15.445 1.00 81.00 193 SER A N 1
ATOM 1557 C CA . SER A 1 193 ? 6.159 -21.334 15.264 1.00 81.00 193 SER A CA 1
ATOM 1558 C C . SER A 1 193 ? 6.810 -21.930 14.009 1.00 81.00 193 SER A C 1
ATOM 1560 O O . SER A 1 193 ? 6.892 -23.154 13.896 1.00 81.00 193 SER A O 1
ATOM 1562 N N . VAL A 1 194 ? 7.289 -21.096 13.074 1.00 71.00 194 VAL A N 1
ATOM 1563 C CA . VAL A 1 194 ? 7.904 -21.535 11.813 1.00 71.00 194 VAL A CA 1
ATOM 1564 C C . VAL A 1 194 ? 9.435 -21.455 11.917 1.00 71.00 194 VAL A C 1
ATOM 1566 O O . VAL A 1 194 ? 9.996 -20.355 11.935 1.00 71.00 194 VAL A O 1
ATOM 1569 N N . PRO A 1 195 ? 10.151 -22.599 11.948 1.00 62.75 195 PRO A N 1
ATOM 1570 C CA . PRO A 1 195 ? 11.609 -22.606 12.039 1.00 62.75 195 PRO A CA 1
ATOM 1571 C C . PRO A 1 195 ? 12.261 -21.845 10.875 1.00 62.75 195 PRO A C 1
ATOM 1573 O O . PRO A 1 195 ? 12.028 -22.168 9.711 1.00 62.75 195 PRO A O 1
ATOM 1576 N N . GLY A 1 196 ? 13.102 -20.857 11.193 1.00 66.31 196 GLY A N 1
ATOM 1577 C CA . GLY A 1 196 ? 13.879 -20.081 10.217 1.00 66.31 196 GLY A CA 1
ATOM 1578 C C . GLY A 1 196 ? 13.287 -18.731 9.792 1.00 66.31 196 GLY A C 1
ATOM 1579 O O . GLY A 1 196 ? 13.930 -18.047 9.000 1.00 66.31 196 GLY A O 1
ATOM 1580 N N . ILE A 1 197 ? 12.112 -18.330 10.301 1.00 65.12 197 ILE A N 1
ATOM 1581 C CA . ILE A 1 197 ? 11.539 -16.991 10.049 1.00 65.12 197 ILE A CA 1
ATOM 1582 C C . ILE A 1 197 ? 12.122 -15.919 10.981 1.00 65.12 197 ILE A C 1
ATOM 1584 O O . ILE A 1 197 ? 12.334 -14.795 10.537 1.0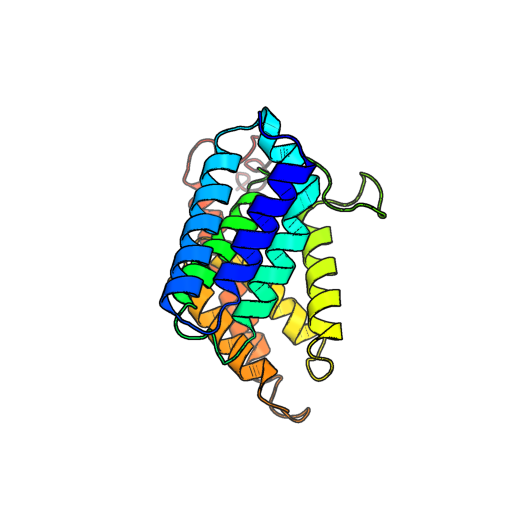0 65.12 197 ILE A O 1
ATOM 1588 N N . LEU A 1 198 ? 12.423 -16.261 12.236 1.00 58.28 198 LEU A N 1
ATOM 1589 C CA . LEU A 1 198 ? 13.036 -15.340 13.198 1.00 58.28 198 LEU A CA 1
ATOM 1590 C C . LEU A 1 198 ? 14.554 -15.492 13.229 1.00 58.28 198 LEU A C 1
ATOM 1592 O O . LEU A 1 198 ? 15.087 -16.608 13.213 1.00 58.28 198 LEU A O 1
ATOM 1596 N N . GLY A 1 199 ? 15.255 -14.363 13.298 1.00 52.53 199 GLY A N 1
ATOM 1597 C CA . GLY A 1 199 ? 16.705 -14.342 13.428 1.00 52.53 199 GLY A CA 1
ATOM 1598 C C . GLY A 1 199 ? 17.163 -14.900 14.787 1.00 52.53 199 GLY A C 1
ATOM 1599 O O . GLY A 1 199 ? 16.458 -14.751 15.784 1.00 52.53 199 GLY A O 1
ATOM 1600 N N . PRO A 1 200 ? 18.380 -15.472 14.902 1.00 51.56 200 PRO A N 1
ATOM 1601 C CA . PRO A 1 200 ? 18.918 -15.989 16.171 1.00 51.56 200 PRO A CA 1
ATOM 1602 C C . PRO A 1 200 ? 18.966 -14.968 17.323 1.00 51.56 200 PRO A C 1
ATOM 1604 O O . PRO A 1 200 ? 19.087 -15.358 18.482 1.00 51.56 200 PRO A O 1
ATOM 1607 N N . HIS A 1 201 ? 18.903 -13.673 16.999 1.00 54.62 201 HIS A N 1
ATOM 1608 C CA . HIS A 1 201 ? 18.895 -12.559 17.949 1.00 54.62 201 HIS A CA 1
ATOM 1609 C C . HIS A 1 201 ? 17.489 -12.150 18.415 1.00 54.62 201 HIS A C 1
ATOM 1611 O O . HIS A 1 201 ? 17.383 -11.450 19.410 1.00 54.62 201 HIS A O 1
ATOM 1617 N N . GLU A 1 202 ? 16.428 -12.605 17.746 1.00 56.19 202 GLU A N 1
ATOM 1618 C CA . GLU A 1 202 ? 15.029 -12.319 18.112 1.00 56.19 202 GLU A CA 1
ATOM 1619 C C . GLU A 1 202 ? 14.436 -13.406 19.025 1.00 56.19 202 GLU A C 1
ATOM 1621 O O . GLU A 1 202 ? 13.418 -13.195 19.668 1.00 56.19 202 GLU A O 1
ATOM 1626 N N . ILE A 1 203 ? 15.090 -14.570 19.112 1.00 56.19 203 ILE A N 1
ATOM 1627 C CA . ILE A 1 203 ? 14.649 -15.728 19.911 1.00 56.19 203 ILE A CA 1
ATOM 1628 C C . ILE A 1 203 ? 15.110 -15.619 21.382 1.00 56.19 203 ILE A C 1
ATOM 1630 O O . ILE A 1 203 ? 14.600 -16.319 22.252 1.00 56.19 203 ILE A O 1
ATOM 1634 N N . GLN A 1 204 ? 16.090 -14.758 21.684 1.00 49.56 204 GLN A N 1
ATOM 1635 C CA . GLN A 1 204 ? 16.779 -14.764 22.983 1.00 49.56 204 GLN A CA 1
ATOM 1636 C C . GLN A 1 204 ? 16.072 -13.990 24.105 1.00 49.56 204 GLN A C 1
ATOM 1638 O O . GLN A 1 204 ? 16.476 -14.152 25.255 1.00 49.56 204 GLN A O 1
ATOM 1643 N N . GLU A 1 205 ? 15.041 -13.188 23.823 1.00 49.00 205 GLU A N 1
ATOM 1644 C CA . GLU A 1 205 ? 14.417 -12.346 24.860 1.00 49.00 205 GLU A CA 1
ATOM 1645 C C . GLU A 1 205 ? 13.336 -13.053 25.702 1.00 49.00 205 GLU A C 1
ATOM 1647 O O . GLU A 1 205 ? 13.092 -12.609 26.818 1.00 49.00 205 GLU A O 1
ATOM 1652 N N . ASP A 1 206 ? 12.789 -14.198 25.268 1.00 51.19 206 ASP A N 1
ATOM 1653 C CA . ASP A 1 206 ? 11.631 -14.842 25.932 1.00 51.19 206 ASP A CA 1
ATOM 1654 C C . ASP A 1 206 ? 11.904 -16.249 26.516 1.00 51.19 206 ASP A C 1
ATOM 1656 O O . ASP A 1 206 ? 10.978 -16.957 26.909 1.00 51.19 206 ASP A O 1
ATOM 1660 N N . MET A 1 207 ? 13.166 -16.696 26.595 1.00 47.94 207 MET A N 1
ATOM 1661 C CA . MET A 1 207 ? 13.529 -17.998 27.202 1.00 47.94 207 MET A CA 1
ATOM 1662 C C . MET A 1 207 ? 14.300 -17.873 28.527 1.00 47.94 207 MET A C 1
ATOM 1664 O O . MET A 1 207 ? 15.138 -18.722 28.842 1.00 47.94 207 MET A O 1
ATOM 1668 N N . GLN A 1 208 ? 14.038 -16.825 29.309 1.00 38.53 208 GLN A N 1
ATOM 1669 C CA . GLN A 1 208 ? 14.456 -16.762 30.714 1.00 38.53 208 GLN A CA 1
ATOM 1670 C C . GLN A 1 208 ? 13.234 -16.691 31.629 1.00 38.53 208 GLN A C 1
ATOM 1672 O O . GLN A 1 208 ? 12.891 -15.622 32.116 1.00 38.53 208 GLN A O 1
ATOM 1677 N N . ASP A 1 209 ? 12.635 -17.858 31.869 1.00 40.38 209 ASP A N 1
ATOM 1678 C CA . ASP A 1 209 ? 11.887 -18.190 33.087 1.00 40.38 209 ASP A CA 1
ATOM 1679 C C . ASP A 1 209 ? 12.351 -19.567 33.593 1.00 40.38 209 ASP A C 1
ATOM 1681 O O . ASP A 1 209 ? 12.445 -20.508 32.764 1.00 40.38 209 ASP A O 1
#

pLDDT: mean 88.26, std 13.67, range [38.53, 98.62]

Secondary structure (DSSP, 8-state):
---HHHHHHHHHHHHHHHT-SSHHHHHHHHHHHHHHHHHHHT-HHHHHHHHHHHHHHHHHHHHHHHT-GGGGGGHHHHHHHHHHHHHHHHTT---S---SSS-TTS-HHHHHHHHHHHHHHHH-TTS-HHHHHHHHHHHHHTTT-HHHHHHHHHHHHHHTT----TTSSGGGHHHHHHHHHHHHHHHHHHHHHSTTSS-TTTSTTS---

Sequence (209 aa):
NIPPEQFKLVLDSVIWAFKHTMRNVADTGLDILYTLLQNVANHEEAAQSFYQTYFTDILQHVFSVVTDSSHTAGLTIQATILAYMFSLLENGKITVTLAPTSGPSMQNVPYIQQFLMNLLKAAFPHLNEPQIKIFIEGLFSFDQDIAAFKEHLRDFLVQIREFAGEDNQDLFLEEREQAIKQAQEEKRKIQMSVPGILGPHEIQEDMQD

Organism: Magallana gigas (NCBI:txid29159)

Radius of gyration: 18.18 Å; chains: 1; bounding box: 39×39×55 Å

InterPro domains:
  IPR011989 Armadillo-like helical [G3DSA:1.25.10.10] (1-165)
  IPR014877 Exportin-1, C-terminal [PF08767] (1-164)
  IPR014877 Exportin-1, C-terminal [SM01102] (1-165)
  IPR016024 Armadillo-type fold [SSF48371] (1-165)
  IPR045065 Exportin-1/5 [PTHR11223] (3-192)